Protein AF-A0AAV3A049-F1 (afdb_monomer_lite)

Secondary structure (DSSP, 8-state):
-EEEEETTEEEEEEEEEEESSPPEEEEEETTEEE-TTEEEEEEE-TTS-EEEEEEEEE-SS---EEEEEEE-TTT--EEEEEEEPPGGGS----HHHHHHHHHHHHHHHHHHHHHHHHHHHHHHHHHHHHHHHHHHHHHHHHHHS----EE-TTTS-TT-EE-TTS-EEESS--SSPPPP-TTS-SSSSEEEEES-B-SSEEEEEEE-TT-SEEEEEEE-TTS--SSS----SGGGTEEEEEEETTEEEE-SSS-EE---GGG---EEEEEEE-SSS-EEEEEETTT--EEEEESS-SSTT--BEEEEEE-TT---EEEPPS-SS-------

Organism: Pyxicephalus adspersus (NCBI:txid30357)

Foldseek 3Di:
DDWDDDPQKIKDKDKDWFDPPFWDKFKDFVNHTDDPQKDKDWDADPVRIIIIMMMHIGHAADGFKMKIWTADPVVRDIDIDIDGDDNVSGDDDDPVVVVVVVVVVVVVVVVVVVVVVVVVVVVVVVVVVVVVVVVVVLVVVQVVPADDKFWDQLAAEQQWDADPVRFKIFNGGDPDGDDDHPNYADAARKIWMDDWDQAGKHKWKKFQAPQQWKKWAKFASPQDRDDDDDAAEVVSRHFIWIGHRQFTWGRYVDIDTWPDPPSDQGMKMWMFHLHPFTKIWIARPPVRHTRDMDTPRDDNSGIMIIMMHHDNSGGMMGTDDPPPDDPPDDDD

InterPro domains:
  IPR001870 B30.2/SPRY domain [PS50188] (129-326)
  IPR003877 SPRY domain [PF00622] (202-313)
  IPR003877 SPRY domain [SM00449] (199-323)
  IPR003879 Butyrophylin-like, SPRY domain [PR01407] (145-162)
  IPR003879 Butyrophylin-like, SPRY domain [PR01407] (184-208)
  IPR003879 Butyrophylin-like, SPRY domain [PR01407] (214-227)
  IPR013320 Concanavalin A-like lectin/glucanase domain superfamily [SSF49899] (140-314)
  IPR013783 Immunoglobulin-like fold [G3DSA:2.60.40.10] (3-98)
  IPR043136 B30.2/SPRY domain superfamily [G3DSA:2.60.120.920] (138-321)
  IPR050143 Tripartite motif-containing [PTHR24103] (125-314)
  IPR053896 Butyrophilin subfamily 3 member A2-like, Ig-C domain [PF22705] (5-69)

Radius of gyration: 50.23 Å; chains: 1; bounding box: 111×46×131 Å

Sequence (332 aa):
MSIALKDGAVMVSFLTSDWFPKPEIHWKLHGVFVTADTSETISNQTNGLFTLESSILLKGPGQGYVYGAAQHPVTGRSTGFYVTISDEMFPRLSSWAYAFLFAFFLILGGAAFVFFAMKRQIAEKEVLTFRFCCLILDWRKAVMNPAYIRFSPETAYPELSVTGDLLTLMNQPPPATPAQSDARFETERCCLGFPPFTDGCHYWEVEVGDGLEWAVGVASPHLQRKGDAYMFRPQALIWCIARFTDAFTALDTKESPLPVVGGTLEKVGVYLNLSGPRELHLYDSRSWDRLYSFTDVGQERERVLPFFWLGKNGGNLKLKSQNGGRNDNEIN

pLDDT: mean 87.25, std 11.59, range [36.25, 98.62]

Structure (mmCIF, N/CA/C/O backbone):
data_AF-A0AAV3A049-F1
#
_entry.id   AF-A0AAV3A049-F1
#
loop_
_atom_site.group_PDB
_atom_site.id
_atom_site.type_symbol
_atom_site.label_atom_id
_atom_site.label_alt_id
_atom_site.label_comp_id
_atom_site.label_asym_id
_atom_site.label_entity_id
_atom_site.label_seq_id
_atom_site.pdbx_PDB_ins_code
_atom_site.Cartn_x
_atom_site.Cartn_y
_atom_site.Cartn_z
_atom_site.occupancy
_atom_site.B_iso_or_equiv
_atom_site.auth_seq_id
_atom_site.auth_comp_id
_atom_site.auth_asym_id
_atom_site.auth_atom_id
_atom_site.pdbx_PDB_model_num
ATOM 1 N N . MET A 1 1 ? 49.380 -6.946 -83.349 1.00 78.31 1 MET A N 1
ATOM 2 C CA . MET A 1 1 ? 49.352 -7.138 -81.884 1.00 78.31 1 MET A CA 1
ATOM 3 C C . MET A 1 1 ? 48.205 -6.311 -81.324 1.00 78.31 1 MET A C 1
ATOM 5 O O . MET A 1 1 ? 48.004 -5.205 -81.809 1.00 78.31 1 MET A O 1
ATOM 9 N N . SER A 1 2 ? 47.467 -6.832 -80.349 1.00 82.50 2 SER A N 1
ATOM 10 C CA . SER A 1 2 ? 46.372 -6.149 -79.654 1.00 82.50 2 SER A CA 1
ATOM 11 C C . SER A 1 2 ? 46.424 -6.438 -78.149 1.00 82.50 2 SER A C 1
ATOM 13 O O . SER A 1 2 ? 46.937 -7.474 -77.726 1.00 82.50 2 SER A O 1
ATOM 15 N N . ILE A 1 3 ? 45.934 -5.490 -77.345 1.00 82.81 3 ILE A N 1
ATOM 16 C CA . ILE A 1 3 ? 45.838 -5.588 -75.882 1.00 82.81 3 ILE A CA 1
ATOM 17 C C . ILE A 1 3 ? 44.389 -5.285 -75.496 1.00 82.81 3 ILE A C 1
ATOM 19 O O . ILE A 1 3 ? 43.833 -4.291 -75.962 1.00 82.81 3 ILE A O 1
ATOM 23 N N . ALA A 1 4 ? 43.785 -6.121 -74.654 1.00 83.19 4 ALA A N 1
ATOM 24 C CA . ALA A 1 4 ? 42.423 -5.932 -74.160 1.00 83.19 4 ALA A CA 1
ATOM 25 C C . ALA A 1 4 ? 42.311 -6.273 -72.667 1.00 83.19 4 ALA A C 1
ATOM 27 O O . ALA A 1 4 ? 43.046 -7.115 -72.158 1.00 83.19 4 ALA A O 1
ATOM 28 N N . LEU A 1 5 ? 41.368 -5.637 -71.970 1.00 78.75 5 LEU A N 1
ATOM 29 C CA . LEU A 1 5 ? 41.002 -5.969 -70.590 1.00 78.75 5 LEU A CA 1
ATOM 30 C C . LEU A 1 5 ? 39.856 -6.985 -70.593 1.00 78.75 5 LEU A C 1
ATOM 32 O O . LEU A 1 5 ? 38.840 -6.767 -71.252 1.00 78.75 5 LEU A O 1
ATOM 36 N N . LYS A 1 6 ? 40.011 -8.082 -69.849 1.00 77.88 6 LYS A N 1
ATOM 37 C CA . LYS A 1 6 ? 39.011 -9.148 -69.722 1.00 77.88 6 LYS A CA 1
ATOM 38 C C . LYS A 1 6 ? 38.951 -9.627 -68.272 1.00 77.88 6 LYS A C 1
ATOM 40 O O . LYS A 1 6 ? 39.949 -10.113 -67.756 1.00 77.88 6 LYS A O 1
ATOM 45 N N . ASP A 1 7 ? 37.806 -9.452 -67.610 1.00 71.25 7 ASP A N 1
ATOM 46 C CA . ASP A 1 7 ? 37.533 -9.933 -66.240 1.00 71.25 7 ASP A CA 1
ATOM 47 C C . ASP A 1 7 ? 38.592 -9.539 -65.185 1.00 71.25 7 ASP A C 1
ATOM 49 O O . ASP A 1 7 ? 38.962 -10.326 -64.317 1.00 71.25 7 ASP A O 1
ATOM 53 N N . GLY A 1 8 ? 39.117 -8.310 -65.266 1.00 69.88 8 GLY A N 1
ATOM 54 C CA . GLY A 1 8 ? 40.170 -7.821 -64.361 1.00 69.88 8 GLY A CA 1
ATOM 55 C C . GLY A 1 8 ? 41.587 -8.322 -64.684 1.00 69.88 8 GLY A C 1
ATOM 56 O O . GLY A 1 8 ? 42.511 -8.051 -63.918 1.00 69.88 8 GLY A O 1
ATOM 57 N N . ALA A 1 9 ? 41.767 -9.016 -65.813 1.00 78.56 9 ALA A N 1
ATOM 58 C CA . ALA A 1 9 ? 43.041 -9.475 -66.361 1.00 78.56 9 ALA A CA 1
ATOM 59 C C . ALA A 1 9 ? 43.366 -8.790 -67.704 1.00 78.56 9 ALA A C 1
ATOM 61 O O . ALA A 1 9 ? 42.479 -8.288 -68.402 1.00 78.56 9 ALA A O 1
ATOM 62 N N . VAL A 1 10 ? 44.648 -8.777 -68.080 1.00 83.00 10 VAL A N 1
ATOM 63 C CA . VAL A 1 10 ? 45.125 -8.193 -69.346 1.00 83.00 10 VAL A CA 1
ATOM 64 C C . VAL A 1 10 ? 45.371 -9.313 -70.353 1.00 83.00 10 VAL A C 1
ATOM 66 O O . VAL A 1 10 ? 46.136 -10.236 -70.088 1.00 83.00 10 VAL A O 1
ATOM 69 N N . MET A 1 11 ? 44.730 -9.237 -71.515 1.00 84.94 11 MET A N 1
ATOM 70 C CA . MET A 1 11 ? 44.888 -10.180 -72.618 1.00 84.94 11 MET A CA 1
ATOM 71 C C . MET A 1 11 ? 45.779 -9.562 -73.695 1.00 84.94 11 MET A C 1
ATOM 73 O O . MET A 1 11 ? 45.473 -8.484 -74.207 1.00 84.94 11 MET A O 1
ATOM 77 N N . VAL A 1 12 ? 46.870 -10.244 -74.043 1.00 86.56 12 VAL A N 1
ATOM 78 C CA . VAL A 1 12 ? 47.785 -9.838 -75.120 1.00 86.56 12 VAL A CA 1
ATOM 79 C C . VAL A 1 12 ? 47.663 -10.824 -76.261 1.00 86.56 12 VAL A C 1
ATOM 81 O O . VAL A 1 12 ? 47.834 -12.019 -76.049 1.00 86.56 12 VAL A O 1
ATOM 84 N N . SER A 1 13 ? 47.421 -10.327 -77.468 1.00 86.38 13 SER A N 1
ATOM 85 C CA . SER A 1 13 ? 47.268 -11.144 -78.671 1.00 86.38 13 SER A CA 1
ATOM 86 C C . SER A 1 13 ? 48.151 -10.657 -79.811 1.00 86.38 13 SER A C 1
ATOM 88 O O . SER A 1 13 ? 48.381 -9.457 -79.993 1.00 86.38 13 SER A O 1
ATOM 90 N N . PHE A 1 14 ? 48.647 -11.585 -80.622 1.00 85.81 14 PHE A N 1
ATOM 91 C CA . PHE A 1 14 ? 49.341 -11.272 -81.862 1.00 85.81 14 PHE A CA 1
ATOM 92 C C . PHE A 1 14 ? 48.865 -12.154 -83.008 1.00 85.81 14 PHE A C 1
ATOM 94 O O . PHE A 1 14 ? 48.496 -13.308 -82.817 1.00 85.81 14 PHE A O 1
ATOM 101 N N . LEU A 1 15 ? 48.899 -11.565 -84.201 1.00 85.25 15 LEU A N 1
ATOM 102 C CA . LEU A 1 15 ? 48.509 -12.179 -85.458 1.00 85.25 15 LEU A CA 1
ATOM 103 C C . LEU A 1 15 ? 49.720 -12.134 -86.387 1.00 85.25 15 LEU A C 1
ATOM 105 O O . LEU A 1 15 ? 50.345 -11.080 -86.529 1.00 85.25 15 LEU A O 1
ATOM 109 N N . THR A 1 16 ? 50.050 -13.263 -87.000 1.00 83.56 16 THR A N 1
ATOM 110 C CA . THR A 1 16 ? 51.128 -13.377 -87.983 1.00 83.56 16 THR A CA 1
ATOM 111 C C . THR A 1 16 ? 50.676 -14.229 -89.168 1.00 83.56 16 THR A C 1
ATOM 113 O O . THR A 1 16 ? 49.939 -15.200 -88.996 1.00 83.56 16 THR A O 1
ATOM 116 N N . SER A 1 17 ? 51.076 -13.839 -90.377 1.00 84.69 17 SER A N 1
ATOM 117 C CA . SER A 1 17 ? 50.668 -14.460 -91.641 1.00 84.69 17 SER A CA 1
ATOM 118 C C . SER A 1 17 ? 51.876 -14.942 -92.445 1.00 84.69 17 SER A C 1
ATOM 120 O O . SER A 1 17 ? 53.019 -14.652 -92.100 1.00 84.69 17 SER A O 1
ATOM 122 N N . ASP A 1 18 ? 51.596 -15.670 -93.525 1.00 84.81 18 ASP A N 1
ATOM 123 C CA . ASP A 1 18 ? 52.555 -15.998 -94.588 1.00 84.81 18 ASP A CA 1
ATOM 124 C C . ASP A 1 18 ? 53.672 -16.978 -94.190 1.00 84.81 18 ASP A C 1
ATOM 126 O O . ASP A 1 18 ? 54.791 -16.925 -94.700 1.00 84.81 18 ASP A O 1
ATOM 130 N N . TRP A 1 19 ? 53.364 -17.922 -93.296 1.00 81.44 19 TRP A N 1
ATOM 131 C CA . TRP A 1 19 ? 54.319 -18.940 -92.855 1.00 81.44 19 TRP A CA 1
ATOM 132 C C . TRP A 1 19 ? 54.240 -20.230 -93.668 1.00 81.44 19 TRP A C 1
ATOM 134 O O . TRP A 1 19 ? 53.159 -20.791 -93.853 1.00 81.44 19 TRP A O 1
ATOM 144 N N . PHE A 1 20 ? 55.401 -20.760 -94.057 1.00 79.69 20 PHE A N 1
ATOM 145 C CA . PHE A 1 20 ? 55.560 -22.138 -94.517 1.00 79.69 20 PHE A CA 1
ATOM 146 C C . PHE A 1 20 ? 56.946 -22.681 -94.124 1.00 79.69 20 PHE A C 1
ATOM 148 O O . PHE A 1 20 ? 57.946 -22.041 -94.453 1.00 79.69 20 PHE A O 1
ATOM 155 N N . PRO A 1 21 ? 57.045 -23.856 -93.470 1.00 81.56 21 PRO A N 1
ATOM 156 C CA . PRO A 1 21 ? 55.957 -24.685 -92.937 1.00 81.56 21 PRO A CA 1
ATOM 157 C C . PRO A 1 21 ? 55.308 -24.050 -91.687 1.00 81.56 21 PRO A C 1
ATOM 159 O O . PRO A 1 21 ? 55.683 -22.951 -91.279 1.00 81.56 21 PRO A O 1
ATOM 162 N N . LYS A 1 22 ? 54.320 -24.730 -91.084 1.00 83.69 22 LYS A N 1
ATOM 163 C CA . LYS A 1 22 ? 53.632 -24.273 -89.861 1.00 83.69 22 LYS A CA 1
ATOM 164 C C . LYS A 1 22 ? 54.651 -23.827 -88.785 1.00 83.69 22 LYS A C 1
ATOM 166 O O . LYS A 1 22 ? 55.528 -24.625 -88.452 1.00 83.69 22 LYS A O 1
ATOM 171 N N . PRO A 1 23 ? 54.536 -22.603 -88.235 1.00 82.06 23 PRO A N 1
ATOM 172 C CA . PRO A 1 23 ? 55.455 -22.107 -87.214 1.00 82.06 23 PRO A CA 1
ATOM 173 C C . PRO A 1 23 ? 55.145 -22.689 -85.828 1.00 82.06 23 PRO A C 1
ATOM 175 O O . PRO A 1 23 ? 54.002 -23.051 -85.538 1.00 82.06 23 PRO A O 1
ATOM 178 N N . GLU A 1 24 ? 56.156 -22.733 -84.963 1.00 84.69 24 GLU A N 1
ATOM 179 C CA . GLU A 1 24 ? 56.023 -23.056 -83.538 1.00 84.69 24 GLU A CA 1
ATOM 180 C C . GLU A 1 24 ? 55.860 -21.771 -82.723 1.00 84.69 24 GLU A C 1
ATOM 182 O O . GLU A 1 24 ? 56.570 -20.789 -82.956 1.00 84.69 24 GLU A O 1
ATOM 187 N N . ILE A 1 25 ? 54.911 -21.750 -81.783 1.00 85.19 25 ILE A N 1
ATOM 188 C CA . ILE A 1 25 ? 54.665 -20.578 -80.938 1.00 85.19 25 ILE A CA 1
ATOM 189 C C . ILE A 1 25 ? 55.277 -20.792 -79.578 1.00 85.19 25 ILE A C 1
ATOM 191 O O . ILE A 1 25 ? 55.066 -21.812 -78.921 1.00 85.19 25 ILE A O 1
ATOM 195 N N . HIS A 1 26 ? 55.961 -19.754 -79.120 1.00 86.00 26 HIS A N 1
ATOM 196 C CA . HIS A 1 26 ? 56.460 -19.713 -77.771 1.00 86.00 26 HIS A CA 1
ATOM 197 C C . HIS A 1 26 ? 56.130 -18.382 -77.119 1.00 86.00 26 HIS A C 1
ATOM 199 O O . HIS A 1 26 ? 56.487 -17.310 -77.614 1.00 86.00 26 HIS A O 1
ATOM 205 N N . TRP A 1 27 ? 55.495 -18.480 -75.957 1.00 85.62 27 TRP A N 1
ATOM 206 C CA . TRP A 1 27 ? 55.362 -17.379 -75.024 1.00 85.62 27 TRP A CA 1
ATOM 207 C C . TRP A 1 27 ? 56.427 -17.511 -73.953 1.00 85.62 27 TRP A C 1
ATOM 209 O O . TRP A 1 27 ? 56.596 -1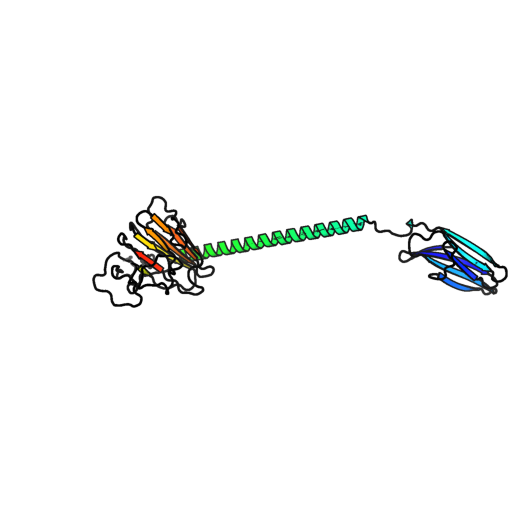8.577 -73.360 1.00 85.62 27 TRP A O 1
ATOM 219 N N . LYS A 1 28 ? 57.151 -16.423 -73.704 1.00 85.19 28 LYS A N 1
ATOM 220 C CA . LYS A 1 28 ? 58.065 -16.310 -72.575 1.00 85.19 28 LYS A CA 1
ATOM 221 C C . LYS A 1 28 ? 57.627 -15.186 -71.659 1.00 85.19 28 LYS A C 1
ATOM 223 O O . LYS A 1 28 ? 57.430 -14.056 -72.103 1.00 85.19 28 LYS A O 1
ATOM 228 N N . LEU A 1 29 ? 57.567 -15.491 -70.374 1.00 81.69 29 LEU A N 1
ATOM 229 C CA . LEU A 1 29 ? 57.361 -14.523 -69.313 1.00 81.69 29 LEU A CA 1
ATOM 230 C C . LEU A 1 29 ? 58.659 -14.431 -68.516 1.00 81.69 29 LEU A C 1
ATOM 232 O O . LEU A 1 29 ? 59.118 -15.435 -67.975 1.00 81.69 29 LEU A O 1
ATOM 236 N N . HIS A 1 30 ? 59.313 -13.265 -68.525 1.00 76.62 30 HIS A N 1
ATOM 237 C CA . HIS A 1 30 ? 60.653 -13.098 -67.932 1.00 76.62 30 HIS A CA 1
ATOM 238 C C . HIS A 1 30 ? 61.686 -14.149 -68.386 1.00 76.62 30 HIS A C 1
ATOM 240 O O . HIS A 1 30 ? 62.531 -14.600 -67.616 1.00 76.62 30 HIS A O 1
ATOM 246 N N . GLY A 1 31 ? 61.604 -14.574 -69.647 1.00 72.81 31 GLY A N 1
ATOM 247 C CA . GLY A 1 31 ? 62.510 -15.573 -70.216 1.00 72.81 31 GLY A CA 1
ATOM 248 C C . GLY A 1 31 ? 62.128 -17.035 -69.952 1.00 72.81 31 GLY A C 1
ATOM 249 O O . GLY A 1 31 ? 62.725 -17.912 -70.575 1.00 72.81 31 GLY A O 1
ATOM 250 N N . VAL A 1 32 ? 61.112 -17.310 -69.125 1.00 81.06 32 VAL A N 1
ATOM 251 C CA . VAL A 1 32 ? 60.586 -18.664 -68.879 1.00 81.06 32 VAL A CA 1
ATOM 252 C C . VAL A 1 32 ? 59.451 -18.967 -69.851 1.00 81.06 32 VAL A C 1
ATOM 254 O O . VAL A 1 32 ? 58.553 -18.146 -70.012 1.00 81.06 32 VAL A O 1
ATOM 257 N N . PHE A 1 33 ? 59.476 -20.134 -70.499 1.00 80.88 33 PHE A N 1
ATOM 258 C CA . PHE A 1 33 ? 58.403 -20.559 -71.402 1.00 80.88 33 PHE A CA 1
ATOM 259 C C . PHE A 1 33 ? 57.106 -20.837 -70.631 1.00 80.88 33 PHE A C 1
ATOM 261 O O . PHE A 1 33 ? 57.126 -21.546 -69.626 1.00 80.88 33 PHE A O 1
ATOM 268 N N . VAL A 1 34 ? 55.984 -20.306 -71.119 1.00 81.00 34 VAL A N 1
ATOM 269 C CA . VAL A 1 34 ? 54.657 -20.477 -70.513 1.00 81.00 34 VAL A CA 1
ATOM 270 C C . VAL A 1 34 ? 53.688 -21.039 -71.548 1.00 81.00 34 VAL A C 1
ATOM 272 O O . VAL A 1 34 ? 53.605 -20.539 -72.666 1.00 81.00 34 VAL A O 1
ATOM 275 N N . THR A 1 35 ? 52.957 -22.083 -71.160 1.00 69.69 35 THR A N 1
ATOM 276 C CA . THR A 1 35 ? 51.906 -22.732 -71.967 1.00 69.69 35 THR A CA 1
ATOM 277 C C . THR A 1 35 ? 50.538 -22.727 -71.279 1.00 69.69 35 THR A C 1
ATOM 279 O O . THR A 1 35 ? 49.536 -23.078 -71.892 1.00 69.69 35 THR A O 1
ATOM 282 N N . ALA A 1 36 ? 50.478 -22.342 -70.001 1.00 60.12 36 ALA A N 1
ATOM 283 C CA . ALA A 1 36 ? 49.224 -22.131 -69.289 1.00 60.12 36 ALA A CA 1
ATOM 284 C C . ALA A 1 36 ? 48.629 -20.768 -69.675 1.00 60.12 36 ALA A C 1
ATOM 286 O O . ALA A 1 36 ? 49.368 -19.801 -69.849 1.00 60.12 36 ALA A O 1
ATOM 287 N N . ASP A 1 37 ? 47.300 -20.691 -69.789 1.00 71.44 37 ASP A N 1
ATOM 288 C CA . ASP A 1 37 ? 46.561 -19.463 -70.123 1.00 71.44 37 ASP A CA 1
ATOM 289 C C . ASP A 1 37 ? 46.877 -18.859 -71.512 1.00 71.44 37 ASP A C 1
ATOM 291 O O . ASP A 1 37 ? 46.586 -17.684 -71.766 1.00 71.44 37 ASP A O 1
ATOM 295 N N . THR A 1 38 ? 47.424 -19.667 -72.430 1.00 77.50 38 THR A N 1
ATOM 296 C CA . THR A 1 38 ? 47.576 -19.325 -73.849 1.00 77.50 38 THR A CA 1
ATOM 297 C C . THR A 1 38 ? 46.458 -19.944 -74.692 1.00 77.50 38 THR A C 1
ATOM 299 O O . THR A 1 38 ? 45.952 -21.027 -74.403 1.00 77.50 38 THR A O 1
ATOM 302 N N . SER A 1 39 ? 46.052 -19.247 -75.751 1.00 76.50 39 SER A N 1
ATOM 303 C CA . SER A 1 39 ? 45.095 -19.731 -76.750 1.00 76.50 39 SER A CA 1
ATOM 304 C C . SER A 1 39 ? 45.661 -19.491 -78.141 1.00 76.50 39 SER A C 1
ATOM 306 O O . SER A 1 39 ? 46.249 -18.440 -78.394 1.00 76.50 39 SER A O 1
ATOM 308 N N . GLU A 1 40 ? 45.484 -20.457 -79.040 1.00 83.12 40 GLU A N 1
ATOM 309 C CA . GLU A 1 40 ? 46.051 -20.442 -80.388 1.00 83.12 40 GLU A CA 1
ATOM 310 C C . GLU A 1 40 ? 44.989 -20.830 -81.413 1.00 83.12 40 GLU A C 1
ATOM 312 O O . GLU A 1 40 ? 44.312 -21.847 -81.269 1.00 83.12 40 GLU A O 1
ATOM 317 N N . THR A 1 41 ? 44.860 -20.028 -82.466 1.00 80.50 41 THR A N 1
ATOM 318 C CA . THR A 1 41 ? 43.996 -20.313 -83.614 1.00 80.50 41 THR A CA 1
ATOM 319 C C . THR A 1 41 ? 44.836 -20.273 -84.882 1.00 80.50 41 THR A C 1
ATOM 321 O O . THR A 1 41 ? 45.460 -19.260 -85.196 1.00 80.50 41 THR A O 1
ATOM 324 N N . ILE A 1 42 ? 44.863 -21.385 -85.621 1.00 79.50 42 ILE A N 1
ATOM 325 C CA . ILE A 1 42 ? 45.611 -21.516 -86.877 1.00 79.50 42 ILE A CA 1
ATOM 326 C C . ILE A 1 42 ? 44.622 -21.708 -88.017 1.00 79.50 42 ILE A C 1
ATOM 328 O O . ILE A 1 42 ? 43.766 -22.589 -8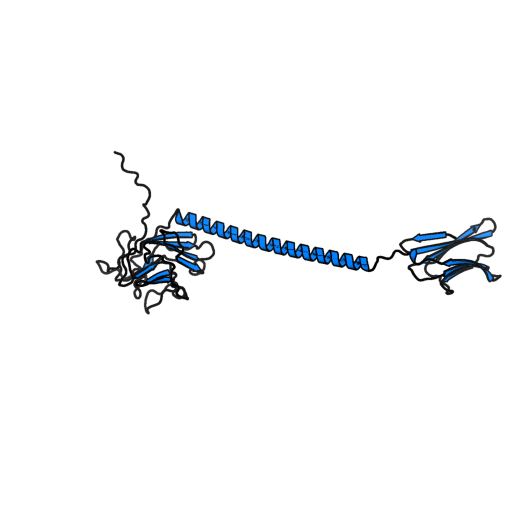7.964 1.00 79.50 42 ILE A O 1
ATOM 332 N N . SER A 1 43 ? 44.789 -20.921 -89.073 1.00 78.88 43 SER A N 1
ATOM 333 C CA . SER A 1 43 ? 44.039 -21.045 -90.319 1.00 78.88 43 SER A CA 1
ATOM 334 C C . SER A 1 43 ? 44.991 -21.298 -91.489 1.00 78.88 43 SER A C 1
ATOM 336 O O . SER A 1 43 ? 46.088 -20.738 -91.554 1.00 78.88 43 SER A O 1
ATOM 338 N N . ASN A 1 44 ? 44.582 -22.185 -92.397 1.00 81.19 44 ASN A N 1
ATOM 339 C CA . ASN A 1 44 ? 45.311 -22.471 -93.630 1.00 81.19 44 ASN A CA 1
ATOM 340 C C . ASN A 1 44 ? 44.726 -21.628 -94.765 1.00 81.19 44 ASN A C 1
ATOM 342 O O . ASN A 1 44 ? 43.513 -21.647 -94.987 1.00 81.19 44 ASN A O 1
ATOM 346 N N . GLN A 1 45 ? 45.577 -20.895 -95.471 1.00 76.25 45 GLN A N 1
ATOM 347 C CA . GLN A 1 45 ? 45.180 -20.113 -96.631 1.00 76.25 45 GLN A CA 1
ATOM 348 C C . GLN A 1 45 ? 45.153 -20.989 -97.896 1.00 76.25 45 GLN A C 1
ATOM 350 O O . GLN A 1 45 ? 45.827 -22.013 -98.004 1.00 76.25 45 GLN A O 1
ATOM 355 N N . THR A 1 46 ? 44.396 -20.570 -98.911 1.00 71.38 46 THR A N 1
ATOM 356 C CA . THR A 1 46 ? 44.259 -21.289 -100.194 1.00 71.38 46 THR A CA 1
ATOM 357 C C . THR A 1 46 ? 45.566 -21.409 -100.989 1.00 71.38 46 THR A C 1
ATOM 359 O O . THR A 1 46 ? 45.661 -22.250 -101.878 1.00 71.38 46 THR A O 1
ATOM 362 N N . ASN A 1 47 ? 46.580 -20.604 -100.659 1.00 73.19 47 ASN A N 1
ATOM 363 C CA . ASN A 1 47 ? 47.925 -20.613 -101.246 1.00 73.19 47 ASN A CA 1
ATOM 364 C C . ASN A 1 47 ? 48.919 -21.549 -100.515 1.00 73.19 47 ASN A C 1
ATOM 366 O O . ASN A 1 47 ? 50.088 -21.594 -100.892 1.00 73.19 47 ASN A O 1
ATOM 370 N N . GLY A 1 48 ? 48.479 -22.287 -99.485 1.00 75.75 48 GLY A N 1
ATOM 371 C CA . GLY A 1 48 ? 49.319 -23.200 -98.700 1.00 75.75 48 GLY A CA 1
ATOM 372 C C . GLY A 1 48 ? 50.113 -22.546 -97.562 1.00 75.75 48 GLY A C 1
ATOM 373 O O . GLY A 1 48 ? 50.928 -23.225 -96.937 1.00 75.75 48 GLY A O 1
ATOM 374 N N . LEU A 1 49 ? 49.891 -21.256 -97.285 1.00 84.31 49 LEU A N 1
ATOM 375 C CA . LEU A 1 49 ? 50.508 -20.526 -96.174 1.00 84.31 49 LEU A CA 1
ATOM 376 C C . LEU A 1 49 ? 49.634 -20.566 -94.913 1.00 84.31 49 LEU A C 1
ATOM 378 O O . LEU A 1 49 ? 48.403 -20.579 -94.974 1.00 84.31 49 LEU A O 1
ATOM 382 N N . PHE A 1 50 ? 50.272 -20.520 -93.744 1.00 83.44 50 PHE A N 1
ATOM 383 C CA . PHE A 1 50 ? 49.585 -20.505 -92.454 1.00 83.44 50 PHE A CA 1
ATOM 384 C C . PHE A 1 50 ? 49.441 -19.082 -91.908 1.00 83.44 50 PHE A C 1
ATOM 386 O O . PHE A 1 50 ? 50.399 -18.306 -91.886 1.00 83.44 50 PHE A O 1
ATOM 393 N N . THR A 1 51 ? 48.238 -18.756 -91.427 1.00 83.69 51 THR A N 1
ATOM 394 C CA . THR A 1 51 ? 47.971 -17.576 -90.591 1.00 83.69 51 THR A CA 1
ATOM 395 C C . THR A 1 51 ? 47.622 -18.015 -89.188 1.00 83.69 51 THR A C 1
ATOM 397 O O . THR A 1 51 ? 46.853 -18.957 -88.985 1.00 83.69 51 THR A O 1
ATOM 400 N N . LEU A 1 52 ? 48.197 -17.324 -88.219 1.00 83.06 52 LEU A N 1
ATOM 401 C CA . LEU A 1 52 ? 48.196 -17.729 -86.834 1.00 83.06 52 LEU A CA 1
ATOM 402 C C . LEU A 1 52 ? 47.873 -16.543 -85.937 1.00 83.06 52 LEU A C 1
ATOM 404 O O . LEU A 1 52 ? 48.537 -15.508 -86.001 1.00 83.06 52 LEU A O 1
ATOM 408 N N . GLU A 1 53 ? 46.904 -16.746 -85.056 1.00 86.75 53 GLU A N 1
ATOM 409 C CA . GLU A 1 53 ? 46.582 -15.848 -83.959 1.00 86.75 53 GLU A CA 1
ATOM 410 C C . GLU A 1 53 ? 46.872 -16.549 -82.633 1.00 86.75 53 GLU A C 1
ATOM 412 O O . GLU A 1 53 ? 46.420 -17.671 -82.399 1.00 86.75 53 GLU A O 1
ATOM 417 N N . SER A 1 54 ? 47.632 -15.898 -81.758 1.00 86.19 54 SER A N 1
ATOM 418 C CA . SER A 1 54 ? 47.913 -16.410 -80.420 1.00 86.19 54 SER A CA 1
ATOM 419 C C . SER A 1 54 ? 47.696 -15.332 -79.377 1.00 86.19 54 SER A C 1
ATOM 421 O O . SER A 1 54 ? 48.011 -14.162 -79.604 1.00 86.19 54 SER A O 1
ATOM 423 N N . SER A 1 55 ? 47.174 -15.728 -78.221 1.00 86.69 55 SER A N 1
ATOM 424 C CA . SER A 1 55 ? 46.892 -14.834 -77.105 1.00 86.69 55 SER A CA 1
ATOM 425 C C . SER A 1 55 ? 47.310 -15.434 -75.770 1.00 86.69 55 SER A C 1
ATOM 427 O O . SER A 1 55 ? 47.174 -16.641 -75.590 1.00 86.69 55 SER A O 1
ATOM 429 N N . ILE A 1 56 ? 47.721 -14.594 -74.823 1.00 86.06 56 ILE A N 1
ATOM 430 C CA . ILE A 1 56 ? 48.006 -14.956 -73.430 1.00 86.06 56 ILE A CA 1
ATOM 431 C C . ILE A 1 56 ? 47.201 -14.069 -72.472 1.00 86.06 56 ILE A C 1
ATOM 433 O O . ILE A 1 56 ? 47.056 -12.865 -72.709 1.00 86.06 56 ILE A O 1
ATOM 437 N N . LEU A 1 57 ? 46.666 -14.660 -71.399 1.00 85.00 57 LEU A N 1
ATOM 438 C CA . LEU A 1 57 ? 45.901 -13.957 -70.365 1.00 85.00 57 LEU A CA 1
ATOM 439 C C . LEU A 1 57 ? 46.725 -13.779 -69.081 1.00 85.00 57 LEU A C 1
ATOM 441 O O . LEU A 1 57 ? 47.190 -14.750 -68.493 1.00 85.00 57 LEU A O 1
ATOM 445 N N . LEU A 1 58 ? 46.857 -12.539 -68.609 1.00 81.62 58 LEU A N 1
ATOM 446 C CA . LEU A 1 58 ? 47.711 -12.177 -67.475 1.00 81.62 58 LEU A CA 1
ATOM 447 C C . LEU A 1 58 ? 46.870 -11.751 -66.268 1.00 81.62 58 LEU A C 1
ATOM 449 O O . LEU A 1 58 ? 46.210 -10.709 -66.280 1.00 81.62 58 LEU A O 1
ATOM 453 N N . LYS A 1 59 ? 46.900 -12.581 -65.221 1.00 74.69 59 LYS A N 1
ATOM 454 C CA . LYS A 1 59 ? 46.054 -12.489 -64.022 1.00 74.69 59 LYS A CA 1
ATOM 455 C C . LYS A 1 59 ? 46.811 -11.846 -62.850 1.00 74.69 59 LYS A C 1
ATOM 457 O O . LYS A 1 59 ? 47.159 -12.523 -61.888 1.00 74.69 59 LYS A O 1
ATOM 462 N N . GLY A 1 60 ? 47.065 -10.540 -62.926 1.00 68.81 60 GLY A N 1
ATOM 463 C CA . GLY A 1 60 ? 47.491 -9.728 -61.779 1.00 68.81 60 GLY A CA 1
ATOM 464 C C . GLY A 1 60 ? 48.736 -8.858 -62.007 1.00 68.81 60 GLY A C 1
ATOM 465 O O . GLY A 1 60 ? 49.513 -9.117 -62.928 1.00 68.81 60 GLY A O 1
ATOM 466 N N . PRO A 1 61 ? 48.930 -7.822 -61.167 1.00 65.06 61 PRO A N 1
ATOM 467 C CA . PRO A 1 61 ? 50.084 -6.931 -61.246 1.00 65.06 61 PRO A CA 1
ATOM 468 C C . PRO A 1 61 ? 51.363 -7.640 -60.783 1.00 65.06 61 PRO A C 1
ATOM 470 O O . PRO A 1 61 ? 51.346 -8.360 -59.782 1.00 65.06 61 PRO A O 1
ATOM 473 N N . GLY A 1 62 ? 52.471 -7.404 -61.490 1.00 63.22 62 GLY A N 1
ATOM 474 C CA . GLY A 1 62 ? 53.789 -7.929 -61.123 1.00 63.22 62 GLY A CA 1
ATOM 475 C C . GLY A 1 62 ? 54.396 -9.013 -62.021 1.00 63.22 62 GLY A C 1
ATOM 476 O O . GLY A 1 62 ? 55.133 -9.850 -61.505 1.00 63.22 62 GLY A O 1
ATOM 477 N N . GLN A 1 63 ? 54.155 -9.025 -63.340 1.00 63.72 63 GLN A N 1
ATOM 478 C CA . GLN A 1 63 ? 54.816 -9.995 -64.238 1.00 63.72 63 GLN A CA 1
ATOM 479 C C . GLN A 1 63 ? 55.423 -9.394 -65.529 1.00 63.72 63 GLN A C 1
ATOM 481 O O . GLN A 1 63 ? 55.330 -9.990 -66.592 1.00 63.72 63 GLN A O 1
ATOM 486 N N . GLY A 1 64 ? 56.143 -8.268 -65.397 1.00 66.50 64 GLY A N 1
ATOM 487 C CA . GLY A 1 64 ? 57.193 -7.767 -66.314 1.00 66.50 64 GLY A CA 1
ATOM 488 C C . GLY A 1 64 ? 56.955 -7.874 -67.825 1.00 66.50 64 GLY A C 1
ATOM 489 O O . GLY A 1 64 ? 55.849 -7.625 -68.299 1.00 66.50 64 GLY A O 1
ATOM 490 N N . TYR A 1 65 ? 58.017 -8.123 -68.604 1.00 75.62 65 TYR A N 1
ATOM 491 C CA . TYR A 1 65 ? 57.912 -8.163 -70.067 1.00 75.62 65 TYR A CA 1
ATOM 492 C C . TYR A 1 65 ? 57.459 -9.540 -70.559 1.00 75.62 65 TYR A C 1
ATOM 494 O O . TYR A 1 65 ? 57.991 -10.586 -70.168 1.00 75.62 65 TYR A O 1
ATOM 502 N N . VAL A 1 66 ? 56.490 -9.521 -71.466 1.00 84.31 66 VAL A N 1
ATOM 503 C CA . VAL A 1 66 ? 55.996 -10.690 -72.188 1.00 84.31 66 VAL A CA 1
ATOM 504 C C . VAL A 1 66 ? 56.675 -10.714 -73.549 1.00 84.31 66 VAL A C 1
ATOM 506 O O . VAL A 1 66 ? 56.692 -9.707 -74.257 1.00 84.31 66 VAL A O 1
ATOM 509 N N . TYR A 1 67 ? 57.232 -11.861 -73.920 1.00 85.75 67 TYR A N 1
ATOM 510 C CA . TYR A 1 67 ? 57.777 -12.104 -75.249 1.00 85.75 67 TYR A CA 1
ATOM 511 C C . TYR A 1 67 ? 56.940 -13.164 -75.956 1.00 85.75 67 TYR A C 1
ATOM 513 O O . TYR A 1 67 ? 56.892 -14.311 -75.512 1.00 85.75 67 TYR A O 1
ATOM 521 N N . GLY A 1 68 ? 56.278 -12.776 -77.041 1.00 85.88 68 GLY A N 1
ATOM 522 C CA . GLY A 1 68 ? 55.571 -13.696 -77.928 1.00 85.88 68 GLY A CA 1
ATOM 523 C C . GLY A 1 68 ? 56.336 -13.824 -79.234 1.00 85.88 68 GLY A C 1
ATOM 524 O O . GLY A 1 68 ? 56.691 -12.807 -79.833 1.00 85.88 68 GLY A O 1
ATOM 525 N N . ALA A 1 69 ? 56.609 -15.050 -79.676 1.00 85.00 69 ALA A N 1
ATOM 526 C CA . ALA A 1 69 ? 57.300 -15.283 -80.937 1.00 85.00 69 ALA A CA 1
ATOM 527 C C . ALA A 1 69 ? 56.754 -16.485 -81.697 1.00 85.00 69 ALA A C 1
ATOM 529 O O . ALA A 1 69 ? 56.429 -17.516 -81.108 1.00 85.00 69 ALA A O 1
ATOM 530 N N . ALA A 1 70 ? 56.726 -16.337 -83.019 1.00 85.12 70 ALA A N 1
ATOM 531 C CA . ALA A 1 70 ? 56.568 -17.432 -83.958 1.00 85.12 70 ALA A CA 1
ATOM 532 C C . ALA A 1 70 ? 57.957 -17.832 -84.468 1.00 85.12 70 ALA A C 1
ATOM 534 O O . ALA A 1 70 ? 58.743 -16.986 -84.903 1.00 85.12 70 ALA A O 1
ATOM 535 N N . GLN A 1 71 ? 58.278 -19.117 -84.376 1.00 85.94 71 GLN A N 1
ATOM 536 C CA . GLN A 1 71 ? 59.567 -19.678 -84.741 1.00 85.94 71 GLN A CA 1
ATOM 537 C C . GLN A 1 71 ? 59.416 -20.629 -85.924 1.00 85.94 71 GLN A C 1
ATOM 539 O O . GLN A 1 71 ? 58.566 -21.516 -85.945 1.00 85.94 71 GLN A O 1
ATOM 544 N N . HIS A 1 72 ? 60.265 -20.447 -86.930 1.00 83.94 72 HIS A N 1
ATOM 545 C CA . HIS A 1 72 ? 60.348 -21.348 -88.062 1.00 83.94 72 HIS A CA 1
ATOM 546 C C . HIS A 1 72 ? 60.976 -22.681 -87.610 1.00 83.94 72 HIS A C 1
ATOM 548 O O . HIS A 1 72 ? 62.123 -22.672 -87.156 1.00 83.94 72 HIS A O 1
ATOM 554 N N . PRO A 1 73 ? 60.324 -23.839 -87.822 1.00 79.44 73 PRO A N 1
ATOM 555 C CA . PRO A 1 73 ? 60.747 -25.107 -87.215 1.00 79.44 73 PRO A CA 1
ATOM 556 C C . PRO A 1 73 ? 62.072 -25.645 -87.779 1.00 79.44 73 PRO A C 1
ATOM 558 O O . PRO A 1 73 ? 62.866 -26.232 -87.057 1.00 79.44 73 PRO A O 1
ATOM 561 N N . VAL A 1 74 ? 62.352 -25.416 -89.071 1.00 78.94 74 VAL A N 1
ATOM 562 C CA . VAL A 1 74 ? 63.585 -25.917 -89.721 1.00 78.94 74 VAL A CA 1
ATOM 563 C C . VAL A 1 74 ? 64.771 -24.957 -89.595 1.00 78.94 74 VAL A C 1
ATOM 565 O O . VAL A 1 74 ? 65.893 -25.380 -89.345 1.00 78.94 74 VAL A O 1
ATOM 568 N N . THR A 1 75 ? 64.550 -23.656 -89.797 1.00 78.94 75 THR A N 1
ATOM 569 C CA . THR A 1 75 ? 65.629 -22.654 -89.793 1.00 78.94 75 THR A CA 1
ATOM 570 C C . THR A 1 75 ? 65.896 -22.065 -88.410 1.00 78.94 75 THR A C 1
ATOM 572 O O . THR A 1 75 ? 66.876 -21.344 -88.238 1.00 78.94 75 THR A O 1
ATOM 575 N N . GLY A 1 76 ? 65.015 -22.309 -87.435 1.00 77.62 76 GLY A N 1
ATOM 576 C CA . GLY A 1 76 ? 65.101 -21.764 -86.081 1.00 77.62 76 GLY A CA 1
ATOM 577 C C . GLY A 1 76 ? 64.897 -20.249 -85.988 1.00 77.62 76 GLY A C 1
ATOM 578 O O . GLY A 1 76 ? 64.945 -19.707 -84.884 1.00 77.62 76 GLY A O 1
ATOM 579 N N . ARG A 1 77 ? 64.661 -19.549 -87.109 1.00 79.12 77 ARG A N 1
ATOM 580 C CA . ARG A 1 77 ? 64.431 -18.099 -87.124 1.00 79.12 77 ARG A CA 1
ATOM 581 C C . ARG A 1 77 ? 63.112 -17.773 -86.443 1.00 79.12 77 ARG A C 1
ATOM 583 O O . ARG A 1 77 ? 62.080 -18.317 -86.820 1.00 79.12 77 ARG A O 1
ATOM 590 N N . SER A 1 78 ? 63.150 -16.866 -85.477 1.00 79.31 78 SER A N 1
ATOM 591 C CA . SER A 1 78 ? 61.965 -16.374 -84.787 1.00 79.31 78 SER A CA 1
ATOM 592 C C . SER A 1 78 ? 61.685 -14.921 -85.142 1.00 79.31 78 SER A C 1
ATOM 594 O O . SER A 1 78 ? 62.593 -14.095 -85.239 1.00 79.31 78 SER A O 1
ATOM 596 N N . THR A 1 79 ? 60.409 -14.607 -85.323 1.00 79.75 79 THR A N 1
ATOM 597 C CA . THR A 1 79 ? 59.895 -13.239 -85.325 1.00 79.75 79 THR A CA 1
ATOM 598 C C . THR A 1 79 ? 58.978 -13.102 -84.125 1.00 79.75 79 THR A C 1
ATOM 600 O O . THR A 1 79 ? 57.997 -13.828 -83.963 1.00 79.75 79 THR A O 1
ATOM 603 N N . GLY A 1 80 ? 59.346 -12.192 -83.231 1.00 82.56 80 GLY A N 1
ATOM 604 C CA . GLY A 1 80 ? 58.634 -11.976 -81.985 1.00 82.56 80 GLY A CA 1
ATOM 605 C C . GLY A 1 80 ? 58.624 -10.516 -81.586 1.00 82.56 80 GLY A C 1
ATOM 606 O O . GLY A 1 80 ? 59.285 -9.678 -82.198 1.00 82.56 80 GLY A O 1
ATOM 607 N N . PHE A 1 81 ? 57.857 -10.224 -80.550 1.00 81.00 81 PHE A N 1
ATOM 608 C CA . PHE A 1 81 ? 57.659 -8.887 -80.015 1.00 81.00 81 PHE A CA 1
ATOM 609 C C . PHE A 1 81 ? 57.756 -8.929 -78.490 1.00 81.00 81 PHE A C 1
ATOM 611 O O . PHE A 1 81 ? 57.489 -9.956 -77.864 1.00 81.00 81 PHE A O 1
ATOM 618 N N . TYR A 1 82 ? 58.146 -7.798 -77.905 1.00 81.75 82 TYR A N 1
ATOM 619 C CA . TYR A 1 82 ? 58.209 -7.602 -76.462 1.00 81.75 82 TYR A CA 1
ATOM 620 C C . TYR A 1 82 ? 57.133 -6.610 -76.042 1.00 81.75 82 TYR A C 1
ATOM 622 O O . TYR A 1 82 ? 56.967 -5.569 -76.678 1.00 81.75 82 TYR A O 1
ATOM 630 N N . VAL A 1 83 ? 56.419 -6.925 -74.966 1.00 82.69 83 VAL A N 1
ATOM 631 C CA . VAL A 1 83 ? 55.378 -6.061 -74.401 1.00 82.69 83 VAL A CA 1
ATOM 632 C C . VAL A 1 83 ? 55.611 -5.911 -72.918 1.00 82.69 83 VAL A C 1
ATOM 634 O O . VAL A 1 83 ? 55.664 -6.903 -72.197 1.00 82.69 83 VAL A O 1
ATOM 637 N N . THR A 1 84 ? 55.700 -4.669 -72.466 1.00 78.62 84 THR A N 1
ATOM 638 C CA . THR A 1 84 ? 55.724 -4.336 -71.044 1.00 78.62 84 THR A CA 1
ATOM 639 C C . THR A 1 84 ? 54.334 -3.875 -70.634 1.00 78.62 84 THR A C 1
ATOM 641 O O . THR A 1 84 ? 53.779 -2.960 -71.240 1.00 78.62 84 THR A O 1
ATOM 644 N N . ILE A 1 85 ? 53.764 -4.511 -69.615 1.00 74.44 85 ILE A N 1
ATOM 645 C CA . ILE A 1 85 ? 52.434 -4.191 -69.088 1.00 74.44 85 ILE A CA 1
ATOM 646 C C . ILE A 1 85 ? 52.616 -3.416 -67.791 1.00 74.44 85 ILE A C 1
ATOM 648 O O . ILE A 1 85 ? 53.278 -3.895 -66.874 1.00 74.44 85 ILE A O 1
ATOM 652 N N . SER A 1 86 ? 52.045 -2.211 -67.731 1.00 72.56 86 SER A N 1
ATOM 653 C CA . SER A 1 86 ? 52.056 -1.402 -66.511 1.00 72.56 86 SER A CA 1
ATOM 654 C C . SER A 1 86 ? 51.147 -2.022 -65.451 1.00 72.56 86 SER A C 1
ATOM 656 O O . SER A 1 86 ? 50.008 -2.399 -65.742 1.00 72.56 86 SER A O 1
ATOM 658 N N . ASP A 1 87 ? 51.623 -2.049 -64.206 1.00 68.81 87 ASP A N 1
ATOM 659 C CA . ASP A 1 87 ? 50.848 -2.475 -63.035 1.00 68.81 87 ASP A CA 1
ATOM 660 C C . ASP A 1 87 ? 49.601 -1.604 -62.794 1.00 68.81 87 ASP A C 1
ATOM 662 O O . ASP A 1 87 ? 48.687 -2.020 -62.080 1.00 68.81 87 ASP A O 1
ATOM 666 N N . GLU A 1 88 ? 49.544 -0.417 -63.405 1.00 68.44 88 GLU A N 1
ATOM 667 C CA . GLU A 1 88 ? 48.396 0.497 -63.375 1.00 68.44 88 GLU A CA 1
ATOM 668 C C . GLU A 1 88 ? 47.172 -0.045 -64.128 1.00 68.44 88 GLU A C 1
ATOM 670 O O . GLU A 1 88 ? 46.056 0.412 -63.889 1.00 68.44 88 GLU A O 1
ATOM 675 N N . MET A 1 89 ? 47.342 -1.045 -65.003 1.00 65.88 89 MET A N 1
ATOM 676 C CA . MET A 1 89 ? 46.224 -1.660 -65.731 1.00 65.88 89 MET A CA 1
ATOM 677 C C . MET A 1 89 ? 45.380 -2.622 -64.870 1.00 65.88 89 MET A C 1
ATOM 679 O O . MET A 1 89 ? 44.384 -3.152 -65.361 1.00 65.88 89 MET A O 1
ATOM 683 N N . PHE A 1 90 ? 45.725 -2.827 -63.589 1.00 67.62 90 PHE A N 1
ATOM 684 C CA . PHE A 1 90 ? 44.974 -3.671 -62.651 1.00 67.62 90 PHE A CA 1
ATOM 685 C C . PHE A 1 90 ? 44.282 -2.830 -61.554 1.00 67.62 90 PHE A C 1
ATOM 687 O O . PHE A 1 90 ? 44.971 -2.153 -60.784 1.00 67.62 90 PHE A O 1
ATOM 694 N N . PRO A 1 91 ? 42.941 -2.873 -61.411 1.00 62.03 91 PRO A N 1
ATOM 695 C CA . PRO A 1 91 ? 42.231 -2.088 -60.399 1.00 62.03 91 PRO A CA 1
ATOM 696 C C . PRO A 1 91 ? 42.557 -2.573 -58.974 1.00 62.03 91 PRO A C 1
ATOM 698 O O . PRO A 1 91 ? 42.382 -3.748 -58.653 1.00 62.03 91 PRO A O 1
ATOM 701 N N . ARG A 1 92 ? 43.001 -1.664 -58.091 1.00 64.62 92 ARG A N 1
ATOM 702 C CA . ARG A 1 92 ? 43.283 -1.950 -56.670 1.00 64.62 92 ARG A CA 1
ATOM 703 C C . ARG A 1 92 ? 42.289 -1.219 -55.770 1.00 64.62 92 ARG A C 1
ATOM 705 O O . ARG A 1 92 ? 42.213 0.006 -55.791 1.00 64.62 92 ARG A O 1
ATOM 712 N N . LEU A 1 93 ? 41.564 -1.955 -54.932 1.00 64.31 93 LEU A N 1
ATOM 713 C CA . LEU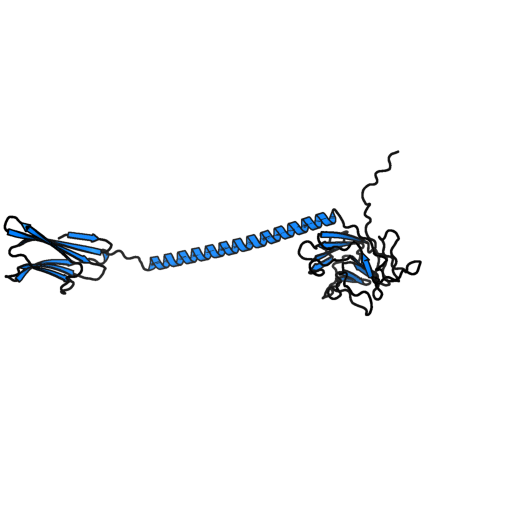 A 1 93 ? 40.845 -1.357 -53.804 1.00 64.31 93 LEU A CA 1
ATOM 714 C C . LEU A 1 93 ? 41.883 -0.894 -52.770 1.00 64.31 93 LEU A C 1
ATOM 716 O O . LEU A 1 93 ? 42.680 -1.699 -52.292 1.00 64.31 93 LEU A O 1
ATOM 720 N N . SER A 1 94 ? 41.902 0.405 -52.456 1.00 72.88 94 SER A N 1
ATOM 721 C CA . SER A 1 94 ? 42.825 0.972 -51.463 1.00 72.88 94 SER A CA 1
ATOM 722 C C . SER A 1 94 ? 42.596 0.337 -50.092 1.00 72.88 94 SER A C 1
ATOM 724 O O . SER A 1 94 ? 41.452 0.195 -49.662 1.00 72.88 94 SER A O 1
ATOM 726 N N . SER A 1 95 ? 43.669 0.028 -49.362 1.00 76.62 95 SER A N 1
ATOM 727 C CA . SER A 1 95 ? 43.585 -0.489 -47.988 1.00 76.62 95 SER A CA 1
ATOM 728 C C . SER A 1 95 ? 42.760 0.419 -47.065 1.00 76.62 95 SER A C 1
ATOM 730 O O . SER A 1 95 ? 42.078 -0.062 -46.164 1.00 76.62 95 SER A O 1
ATOM 732 N N . TRP A 1 96 ? 42.743 1.729 -47.334 1.00 80.31 96 TRP A N 1
ATOM 733 C CA . TRP A 1 96 ? 41.917 2.697 -46.610 1.00 80.31 96 TRP A CA 1
ATOM 734 C C . TRP A 1 96 ? 40.413 2.495 -46.816 1.00 80.31 96 TRP A C 1
ATOM 736 O O . TRP A 1 96 ? 39.641 2.769 -45.903 1.00 80.31 96 TRP A O 1
ATOM 746 N N . ALA A 1 97 ? 39.977 1.973 -47.966 1.00 84.62 97 ALA A N 1
ATOM 747 C CA . ALA A 1 97 ? 38.560 1.718 -48.222 1.00 84.62 97 ALA A CA 1
ATOM 748 C C . ALA A 1 97 ? 37.980 0.712 -47.214 1.00 84.62 97 ALA A C 1
ATOM 750 O O . ALA A 1 97 ? 36.877 0.909 -46.710 1.00 84.62 97 ALA A O 1
ATOM 751 N N . TYR A 1 98 ? 38.751 -0.313 -46.839 1.00 85.25 98 TYR A N 1
ATOM 752 C CA . TYR A 1 98 ? 38.345 -1.274 -45.811 1.00 85.25 98 TYR A CA 1
ATOM 753 C C . TYR A 1 98 ? 38.280 -0.647 -44.417 1.00 85.25 98 TYR A C 1
ATOM 755 O O . TYR A 1 98 ? 37.360 -0.947 -43.660 1.00 85.25 98 TYR A O 1
ATOM 763 N N . ALA A 1 99 ? 39.206 0.262 -44.092 1.00 88.50 99 ALA A N 1
ATOM 764 C CA . ALA A 1 99 ? 39.176 0.998 -42.830 1.00 88.50 99 ALA A CA 1
ATOM 765 C C . ALA A 1 99 ? 37.931 1.897 -42.728 1.00 88.50 99 ALA A C 1
ATOM 767 O O . ALA A 1 99 ? 37.269 1.910 -41.691 1.00 88.50 99 ALA A O 1
ATOM 768 N N . PHE A 1 100 ? 37.561 2.587 -43.814 1.00 90.62 100 PHE A N 1
ATOM 769 C CA . PHE A 1 100 ? 36.338 3.392 -43.864 1.00 90.62 100 PHE A CA 1
ATOM 770 C C . PHE A 1 100 ? 35.072 2.540 -43.766 1.00 90.62 100 PHE A C 1
ATOM 772 O O . PHE A 1 100 ? 34.163 2.898 -43.021 1.00 90.62 100 PHE A O 1
ATOM 779 N N . LEU A 1 101 ? 35.016 1.398 -44.459 1.00 90.25 101 LEU A N 1
ATOM 780 C CA . LEU A 1 101 ? 33.887 0.469 -44.359 1.00 90.25 101 LEU A CA 1
ATOM 781 C C . LEU A 1 101 ? 33.734 -0.072 -42.936 1.00 90.25 101 LEU A C 1
ATOM 783 O O . LEU A 1 101 ? 32.636 -0.061 -42.386 1.00 90.25 101 LEU A O 1
ATOM 787 N N . PHE A 1 102 ? 34.833 -0.485 -42.307 1.00 91.62 102 PHE A N 1
ATOM 788 C CA . PHE A 1 102 ? 34.817 -0.957 -40.927 1.00 91.62 102 PHE A CA 1
ATOM 789 C C . PHE A 1 102 ? 34.348 0.134 -39.954 1.00 91.62 102 PHE A C 1
ATOM 791 O O . PHE A 1 102 ? 33.451 -0.107 -39.146 1.00 91.62 102 PHE A O 1
ATOM 798 N N . ALA A 1 103 ? 34.885 1.353 -40.072 1.00 93.88 103 ALA A N 1
ATOM 799 C CA . ALA A 1 103 ? 34.462 2.489 -39.256 1.00 93.88 103 ALA A CA 1
ATOM 800 C C . ALA A 1 103 ? 32.972 2.818 -39.452 1.00 93.88 103 ALA A C 1
ATOM 802 O O . ALA A 1 103 ? 32.260 3.065 -38.480 1.00 93.88 103 ALA A O 1
ATOM 803 N N . PHE A 1 104 ? 32.477 2.758 -40.689 1.00 94.81 104 PHE A N 1
ATOM 804 C CA . PHE A 1 104 ? 31.067 2.971 -41.004 1.00 94.81 104 PHE A CA 1
ATOM 805 C C . PHE A 1 104 ? 30.157 1.943 -40.318 1.00 94.81 104 PHE A C 1
ATOM 807 O O . PHE A 1 104 ? 29.171 2.325 -39.685 1.00 94.81 104 PHE A O 1
ATOM 814 N N . PHE A 1 105 ? 30.508 0.653 -40.360 1.00 95.12 105 PHE A N 1
ATOM 815 C CA . PHE A 1 105 ? 29.736 -0.385 -39.670 1.00 95.12 105 PHE A CA 1
ATOM 816 C C . PHE A 1 105 ? 29.789 -0.253 -38.143 1.00 95.12 105 PHE A C 1
ATOM 818 O O . PHE A 1 105 ? 28.777 -0.496 -37.486 1.00 95.12 105 PHE A O 1
ATOM 825 N N . LEU A 1 106 ? 30.914 0.189 -37.571 1.00 95.88 106 LEU A N 1
ATOM 826 C CA . LEU A 1 106 ? 30.997 0.489 -36.138 1.00 95.88 106 LEU A CA 1
ATOM 827 C C . LEU A 1 106 ? 30.078 1.649 -35.739 1.00 95.88 106 LEU A C 1
ATOM 829 O O . LEU A 1 106 ? 29.374 1.550 -34.734 1.00 95.88 106 LEU A O 1
ATOM 833 N N . ILE A 1 107 ? 30.043 2.723 -36.532 1.00 96.00 107 ILE A N 1
ATOM 834 C CA . ILE A 1 107 ? 29.156 3.869 -36.288 1.00 96.00 107 ILE A CA 1
ATOM 835 C C . ILE A 1 107 ? 27.690 3.438 -36.395 1.00 96.00 107 ILE A C 1
ATOM 837 O O . ILE A 1 107 ? 26.892 3.776 -35.522 1.00 96.00 107 ILE A O 1
ATOM 841 N N . LEU A 1 108 ? 27.337 2.649 -37.414 1.00 96.50 108 LEU A N 1
ATOM 842 C CA . LEU A 1 108 ? 25.987 2.100 -37.567 1.00 96.50 108 LEU A CA 1
ATOM 843 C C . LEU A 1 108 ? 25.588 1.210 -36.385 1.00 96.50 108 LEU A C 1
ATOM 845 O O . LEU A 1 108 ? 24.487 1.358 -35.856 1.00 96.50 108 LEU A O 1
ATOM 849 N N . GLY A 1 109 ? 26.480 0.319 -35.943 1.00 96.19 109 GLY A N 1
ATOM 850 C CA . GLY A 1 109 ? 26.247 -0.537 -34.781 1.00 96.19 109 GLY A CA 1
ATOM 851 C C . GLY A 1 109 ? 26.054 0.271 -33.497 1.00 96.19 109 GLY A C 1
ATOM 852 O O . GLY A 1 109 ? 25.108 0.026 -32.749 1.00 96.19 109 GLY A O 1
ATOM 853 N N . GLY A 1 110 ? 26.893 1.287 -33.279 1.00 96.25 110 GLY A N 1
ATOM 854 C CA . GLY A 1 110 ? 26.767 2.212 -32.153 1.00 96.25 110 GLY A CA 1
ATOM 855 C C . GLY A 1 110 ? 25.450 2.990 -32.178 1.00 96.25 110 GLY A C 1
ATOM 856 O O . GLY A 1 110 ? 24.747 3.042 -31.170 1.00 96.25 110 GLY A O 1
ATOM 857 N N . ALA A 1 111 ? 25.063 3.533 -33.335 1.00 95.81 111 ALA A N 1
ATOM 858 C CA . ALA A 1 111 ? 23.803 4.255 -33.501 1.00 95.81 111 ALA A CA 1
ATOM 859 C C . ALA A 1 111 ? 22.582 3.351 -33.261 1.00 95.81 111 ALA A C 1
ATOM 861 O O . ALA A 1 111 ? 21.652 3.749 -32.559 1.00 95.81 111 ALA A O 1
ATOM 862 N N . ALA A 1 112 ? 22.598 2.119 -33.780 1.00 95.50 112 ALA A N 1
ATOM 863 C CA . ALA A 1 112 ? 21.538 1.139 -33.552 1.00 95.50 112 ALA A CA 1
ATOM 864 C C . ALA A 1 112 ? 21.432 0.740 -32.072 1.00 95.50 112 ALA A C 1
ATOM 866 O O . ALA A 1 112 ? 20.326 0.647 -31.539 1.00 95.50 112 ALA A O 1
ATOM 867 N N . PHE A 1 113 ? 22.568 0.558 -31.391 1.00 95.25 113 PHE A N 1
ATOM 868 C CA . PHE A 1 113 ? 22.598 0.280 -29.957 1.00 95.25 113 PHE A CA 1
ATOM 869 C C . PHE A 1 113 ? 22.013 1.439 -29.143 1.00 95.25 113 PHE A C 1
ATOM 871 O O . PHE A 1 113 ? 21.159 1.209 -28.289 1.00 95.25 113 PHE A O 1
ATOM 878 N N . VAL A 1 114 ? 22.410 2.683 -29.435 1.00 94.81 114 VAL A N 1
ATOM 879 C CA . VAL A 1 114 ? 21.859 3.876 -28.771 1.00 94.81 114 VAL A CA 1
ATOM 880 C C . VAL A 1 114 ? 20.360 3.991 -29.028 1.00 94.81 114 VAL A C 1
ATOM 882 O O . VAL A 1 114 ? 19.598 4.175 -28.084 1.00 94.81 114 VAL A O 1
ATOM 885 N N . PHE A 1 115 ? 19.912 3.815 -30.272 1.00 93.81 115 PHE A N 1
ATOM 886 C CA . PHE A 1 115 ? 18.490 3.830 -30.612 1.00 93.81 115 PHE A CA 1
ATOM 887 C C . PHE A 1 115 ? 17.707 2.757 -29.845 1.00 93.81 115 PHE A C 1
ATOM 889 O O . PHE A 1 115 ? 16.656 3.044 -29.273 1.00 93.81 115 PHE A O 1
ATOM 896 N N . PHE A 1 116 ? 18.231 1.531 -29.777 1.00 92.94 116 PHE A N 1
ATOM 897 C CA . PHE A 1 116 ? 17.616 0.444 -29.020 1.00 92.94 116 PHE A CA 1
ATOM 898 C C . PHE A 1 116 ? 17.563 0.750 -27.517 1.00 92.94 116 PHE A C 1
ATOM 900 O O . PHE A 1 116 ? 16.517 0.577 -26.890 1.00 92.94 116 PHE A O 1
ATOM 907 N N . ALA A 1 117 ? 18.656 1.258 -26.944 1.00 90.06 117 ALA A N 1
ATOM 908 C CA . ALA A 1 117 ? 18.725 1.646 -25.539 1.00 90.06 117 ALA A CA 1
ATOM 909 C C . ALA A 1 117 ? 17.745 2.787 -25.212 1.00 90.06 117 ALA A C 1
ATOM 911 O O . ALA A 1 117 ? 17.019 2.710 -24.220 1.00 90.06 117 ALA A O 1
ATOM 912 N N . MET A 1 118 ? 17.659 3.808 -26.072 1.00 90.62 118 MET A N 1
ATOM 913 C CA . MET A 1 118 ? 16.699 4.905 -25.935 1.00 90.62 118 MET A CA 1
ATOM 914 C C . MET A 1 118 ? 15.258 4.403 -26.033 1.00 90.62 118 MET A C 1
ATOM 916 O O . MET A 1 118 ? 14.436 4.738 -25.182 1.00 90.62 118 MET A O 1
ATOM 920 N N . LYS A 1 119 ? 14.950 3.555 -27.022 1.00 90.50 119 LYS A N 1
ATOM 921 C CA . LYS A 1 119 ? 13.616 2.965 -27.183 1.00 90.50 119 LYS A CA 1
ATOM 922 C C . LYS A 1 119 ? 13.215 2.146 -25.955 1.00 90.50 119 LYS A C 1
ATOM 924 O O . LYS A 1 119 ? 12.079 2.251 -25.500 1.00 90.50 119 LYS A O 1
ATOM 929 N N . ARG A 1 120 ? 14.147 1.369 -25.393 1.00 86.19 120 ARG A N 1
ATOM 930 C CA . ARG A 1 120 ? 13.921 0.604 -24.162 1.00 86.19 120 ARG A CA 1
ATOM 931 C C . ARG A 1 120 ? 13.599 1.519 -22.978 1.00 86.19 120 ARG A C 1
ATOM 933 O O . ARG A 1 120 ? 12.620 1.263 -22.287 1.00 86.19 120 ARG A O 1
ATOM 940 N N . GLN A 1 121 ? 14.358 2.600 -22.779 1.00 81.62 121 GLN A N 1
ATOM 941 C CA . GLN A 1 121 ? 14.066 3.554 -21.703 1.00 81.62 121 GLN A CA 1
ATOM 942 C C . GLN A 1 121 ? 12.715 4.258 -21.870 1.00 81.62 121 GLN A C 1
ATOM 944 O O . GLN A 1 121 ? 12.029 4.496 -20.878 1.00 81.62 121 GLN A O 1
ATOM 949 N N . ILE A 1 122 ? 12.322 4.604 -23.100 1.00 83.69 122 ILE A N 1
ATOM 950 C CA . ILE A 1 122 ? 11.008 5.208 -23.369 1.00 83.69 122 ILE A CA 1
ATOM 951 C C . ILE A 1 122 ? 9.894 4.217 -23.018 1.00 83.69 122 ILE A C 1
ATOM 953 O O . ILE A 1 122 ? 8.982 4.583 -22.284 1.00 83.69 122 ILE A O 1
ATOM 957 N N . ALA A 1 123 ? 10.007 2.956 -23.447 1.00 84.62 123 ALA A N 1
ATOM 958 C CA . ALA A 1 123 ? 9.016 1.926 -23.138 1.00 84.62 123 ALA A CA 1
ATOM 959 C C . ALA A 1 123 ? 8.874 1.679 -21.624 1.00 84.62 123 ALA A C 1
ATOM 961 O O . ALA A 1 123 ? 7.761 1.588 -21.114 1.00 84.62 123 ALA A O 1
ATOM 962 N N . GLU A 1 124 ? 9.985 1.618 -20.881 1.00 84.19 124 GLU A N 1
ATOM 963 C CA . GLU A 1 124 ? 9.957 1.468 -19.417 1.00 84.19 124 GLU A CA 1
ATOM 964 C C . GLU A 1 124 ? 9.260 2.660 -18.734 1.00 84.19 124 GLU A C 1
ATOM 966 O O . GLU A 1 124 ? 8.447 2.467 -17.825 1.00 84.19 124 GLU A O 1
ATOM 971 N N . LYS A 1 125 ? 9.518 3.891 -19.201 1.00 84.81 125 LYS A N 1
ATOM 972 C CA . LYS A 1 125 ? 8.844 5.098 -18.698 1.00 84.81 125 LYS A CA 1
ATOM 973 C C . LYS A 1 125 ? 7.353 5.096 -19.015 1.00 84.81 125 LYS A C 1
ATOM 975 O O . LYS A 1 125 ? 6.567 5.368 -18.117 1.00 84.81 125 LYS A O 1
ATOM 980 N N . GLU A 1 126 ? 6.959 4.758 -20.242 1.00 86.69 126 GLU A N 1
ATOM 981 C CA . GLU A 1 126 ? 5.548 4.682 -20.641 1.00 86.69 126 GLU A CA 1
ATOM 982 C C . GLU A 1 126 ? 4.775 3.657 -19.806 1.00 86.69 126 GLU A C 1
ATOM 984 O O . GLU A 1 126 ? 3.681 3.956 -19.328 1.00 86.69 126 GLU A O 1
ATOM 989 N N . VAL A 1 127 ? 5.364 2.484 -19.550 1.00 82.44 127 VAL A N 1
ATOM 990 C CA . VAL A 1 127 ? 4.770 1.465 -18.671 1.00 82.44 127 VAL A CA 1
ATOM 991 C C . VAL A 1 127 ? 4.603 1.999 -17.248 1.00 82.44 127 VAL A C 1
ATOM 993 O O . VAL A 1 127 ? 3.547 1.808 -16.643 1.00 82.44 127 VAL A O 1
ATOM 996 N N . LEU A 1 128 ? 5.610 2.689 -16.704 1.00 82.38 128 LEU A N 1
ATOM 997 C CA . LEU A 1 128 ? 5.526 3.270 -15.364 1.00 82.38 128 LEU A CA 1
ATOM 998 C C . LEU A 1 128 ? 4.459 4.370 -15.289 1.00 82.38 128 LEU A C 1
ATOM 1000 O O . LEU A 1 128 ? 3.659 4.380 -14.353 1.00 82.38 128 LEU A O 1
ATOM 1004 N N . THR A 1 129 ? 4.407 5.259 -16.284 1.00 81.25 129 THR A N 1
ATOM 1005 C CA . THR A 1 129 ? 3.389 6.310 -16.386 1.00 81.25 129 THR A CA 1
ATOM 1006 C C . THR A 1 129 ? 1.992 5.708 -16.482 1.00 81.25 129 THR A C 1
ATOM 1008 O O . THR A 1 129 ? 1.105 6.126 -15.743 1.00 81.25 129 THR A O 1
ATOM 1011 N N . PHE A 1 130 ? 1.800 4.684 -17.314 1.00 83.12 130 PHE A N 1
ATOM 1012 C CA . PHE A 1 130 ? 0.523 3.984 -17.430 1.00 83.12 130 PHE A CA 1
ATOM 1013 C C . PHE A 1 130 ? 0.095 3.361 -16.095 1.00 83.12 130 PHE A C 1
ATOM 1015 O O . PHE A 1 130 ? -1.027 3.592 -15.643 1.00 83.12 130 PHE A O 1
ATOM 1022 N N . ARG A 1 131 ? 1.001 2.649 -15.406 1.00 81.69 131 ARG A N 1
ATOM 1023 C CA . ARG A 1 131 ? 0.729 2.075 -14.076 1.00 81.69 131 ARG A CA 1
ATOM 1024 C C . ARG A 1 131 ? 0.358 3.144 -13.051 1.00 81.69 131 ARG A C 1
ATOM 1026 O O . ARG A 1 131 ? -0.582 2.945 -12.287 1.00 81.69 131 ARG A O 1
ATOM 1033 N N . PHE A 1 132 ? 1.065 4.271 -13.048 1.00 81.12 132 PHE A N 1
ATOM 1034 C CA . PHE A 1 132 ? 0.781 5.386 -12.148 1.00 81.12 132 PHE A CA 1
ATOM 1035 C C . PHE A 1 132 ? -0.597 6.008 -12.424 1.00 81.12 132 PHE A C 1
ATOM 1037 O O . PHE A 1 132 ? -1.360 6.255 -11.492 1.00 81.12 132 PHE A O 1
ATOM 1044 N N . CYS A 1 133 ? -0.967 6.189 -13.696 1.00 83.50 133 CYS A N 1
ATOM 1045 C CA . CYS A 1 133 ? -2.299 6.656 -14.080 1.00 83.50 133 CYS A CA 1
ATOM 1046 C C . CYS A 1 133 ? -3.403 5.680 -13.651 1.00 83.50 133 CYS A C 1
ATOM 1048 O O . CYS A 1 133 ? -4.412 6.125 -13.105 1.00 83.50 133 CYS A O 1
ATOM 1050 N N . CYS A 1 134 ? -3.218 4.371 -13.851 1.00 83.88 134 CYS A N 1
ATOM 1051 C CA . CYS A 1 134 ? -4.162 3.355 -13.379 1.00 83.88 134 CYS A CA 1
ATOM 1052 C C . CYS A 1 134 ? -4.323 3.402 -11.857 1.00 83.88 134 CYS A C 1
ATOM 1054 O O . CYS A 1 134 ? -5.451 3.465 -11.377 1.00 83.88 134 CYS A O 1
ATOM 1056 N N . LEU A 1 135 ? -3.216 3.487 -11.109 1.00 81.44 135 LEU A N 1
ATOM 1057 C CA . LEU A 1 135 ? -3.251 3.588 -9.650 1.00 81.44 135 LEU A CA 1
ATOM 1058 C C . LEU A 1 135 ? -4.044 4.818 -9.183 1.00 81.44 135 LEU A C 1
ATOM 1060 O O . LEU A 1 135 ? -4.877 4.705 -8.288 1.00 81.44 135 LEU A O 1
ATOM 1064 N N . ILE A 1 136 ? -3.837 5.980 -9.815 1.00 85.12 136 ILE A N 1
ATOM 1065 C CA . ILE A 1 136 ? -4.608 7.197 -9.519 1.00 85.12 136 ILE A CA 1
ATOM 1066 C C . ILE A 1 136 ? -6.091 7.012 -9.850 1.00 85.12 136 ILE A C 1
ATOM 1068 O O . ILE A 1 136 ? -6.950 7.471 -9.097 1.00 85.12 136 ILE A O 1
ATOM 1072 N N . LEU A 1 137 ? -6.419 6.384 -10.980 1.00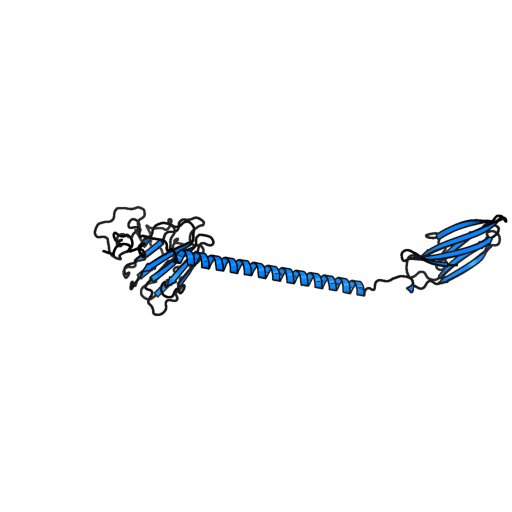 87.94 137 LEU A N 1
ATOM 1073 C CA . LEU A 1 137 ? -7.809 6.151 -11.367 1.00 87.94 137 LEU A CA 1
ATOM 1074 C C . LEU A 1 137 ? -8.513 5.208 -10.389 1.00 87.94 137 LEU A C 1
ATOM 1076 O O . LEU A 1 137 ? -9.642 5.494 -9.993 1.00 87.94 137 LEU A O 1
ATOM 1080 N N . ASP A 1 138 ? -7.858 4.128 -9.975 1.00 89.94 138 ASP A N 1
ATOM 1081 C CA . ASP A 1 138 ? -8.420 3.156 -9.037 1.00 89.94 138 ASP A CA 1
ATOM 1082 C C . ASP A 1 138 ? -8.556 3.743 -7.631 1.00 89.94 138 ASP A C 1
ATOM 1084 O O . ASP A 1 138 ? -9.607 3.595 -7.008 1.00 89.94 138 ASP A O 1
ATOM 1088 N N . TRP A 1 139 ? -7.565 4.525 -7.191 1.00 88.88 139 TRP A N 1
ATOM 1089 C CA . TRP A 1 139 ? -7.657 5.358 -5.993 1.00 88.88 139 TRP A CA 1
ATOM 1090 C C . TRP A 1 139 ? -8.887 6.267 -6.034 1.00 88.88 139 TRP A C 1
ATOM 1092 O O . TRP A 1 139 ? -9.719 6.246 -5.129 1.00 88.88 139 TRP A O 1
ATOM 1102 N N . ARG A 1 140 ? -9.046 7.041 -7.116 1.00 91.44 140 ARG A N 1
ATOM 1103 C CA . ARG A 1 140 ? -10.177 7.967 -7.262 1.00 91.44 140 ARG A CA 1
ATOM 1104 C C . ARG A 1 140 ? -11.509 7.228 -7.256 1.00 91.44 140 ARG A C 1
ATOM 1106 O O . ARG A 1 140 ? -12.441 7.702 -6.620 1.00 91.44 140 ARG A O 1
ATOM 1113 N N . LYS A 1 141 ? -11.615 6.080 -7.928 1.00 92.31 141 LYS A N 1
ATOM 1114 C CA . LYS A 1 141 ? -12.837 5.261 -7.911 1.00 92.31 141 LYS A CA 1
ATOM 1115 C C . LYS A 1 141 ? -13.163 4.765 -6.503 1.00 92.31 141 LYS A C 1
ATOM 1117 O O . LYS A 1 141 ? -14.313 4.886 -6.093 1.00 92.31 141 LYS A O 1
ATOM 1122 N N . ALA A 1 142 ? -12.169 4.259 -5.771 1.00 93.94 142 ALA A N 1
ATOM 1123 C CA . ALA A 1 142 ? -12.352 3.777 -4.405 1.00 93.94 142 ALA A CA 1
ATOM 1124 C C . ALA A 1 142 ? -12.787 4.906 -3.458 1.00 93.94 142 ALA A C 1
ATOM 1126 O O . ALA A 1 142 ? -13.723 4.733 -2.687 1.00 93.94 142 ALA A O 1
ATOM 1127 N N . VAL A 1 143 ? -12.175 6.090 -3.559 1.00 92.12 143 VAL A N 1
ATOM 1128 C CA . VAL A 1 143 ? -12.560 7.265 -2.756 1.00 92.12 143 VAL A CA 1
ATOM 1129 C C . VAL A 1 143 ? -13.966 7.767 -3.106 1.00 92.12 143 VAL A C 1
ATOM 1131 O O . VAL A 1 143 ? -14.718 8.156 -2.217 1.00 92.12 143 VAL A O 1
ATOM 1134 N N . MET A 1 144 ? -14.347 7.750 -4.387 1.00 92.69 144 MET A N 1
ATOM 1135 C CA . MET A 1 144 ? -15.687 8.165 -4.829 1.00 92.69 144 MET A CA 1
ATOM 1136 C C . MET A 1 144 ? -16.785 7.173 -4.432 1.00 92.69 144 MET A C 1
ATOM 1138 O O . MET A 1 144 ? -17.945 7.567 -4.326 1.00 92.69 144 MET A O 1
ATOM 1142 N N . ASN A 1 145 ? -16.435 5.905 -4.207 1.00 93.62 145 ASN A N 1
ATOM 1143 C CA . ASN A 1 145 ? -17.348 4.875 -3.726 1.00 93.62 145 ASN A CA 1
ATOM 1144 C C . ASN A 1 145 ? -16.730 4.109 -2.541 1.00 93.62 145 ASN A C 1
ATOM 1146 O O . ASN A 1 145 ? -16.277 2.974 -2.722 1.00 93.62 145 ASN A O 1
ATOM 1150 N N . PRO A 1 146 ? -16.679 4.726 -1.342 1.00 94.88 146 PRO A N 1
ATOM 1151 C CA . PRO A 1 146 ? -16.059 4.117 -0.174 1.00 94.88 146 PRO A CA 1
ATOM 1152 C C . PRO A 1 146 ? -16.716 2.790 0.208 1.00 94.88 146 PRO A C 1
ATOM 1154 O O . PRO A 1 146 ? -17.938 2.632 0.154 1.00 94.88 146 PRO A O 1
ATOM 1157 N N . ALA A 1 147 ? -15.897 1.846 0.658 1.00 96.25 147 ALA A N 1
ATOM 1158 C CA . ALA A 1 147 ? -16.350 0.577 1.189 1.00 96.25 147 ALA A CA 1
ATOM 1159 C C . ALA A 1 147 ? -17.129 0.788 2.494 1.00 96.25 147 ALA A C 1
ATOM 1161 O O . ALA A 1 147 ? -16.689 1.492 3.405 1.00 96.25 147 ALA A O 1
ATOM 1162 N N . TYR A 1 148 ? -18.284 0.131 2.600 1.00 96.31 148 TYR A N 1
ATOM 1163 C CA . TYR A 1 148 ? -19.075 0.127 3.823 1.00 96.31 148 TYR A CA 1
ATOM 1164 C C . TYR A 1 148 ? -18.571 -0.961 4.775 1.00 96.31 148 TYR A C 1
ATOM 1166 O O . TYR A 1 148 ? -18.708 -2.155 4.497 1.00 96.31 148 TYR A O 1
ATOM 1174 N N . ILE A 1 149 ? -17.982 -0.535 5.893 1.00 97.31 149 ILE A N 1
ATOM 1175 C CA . ILE A 1 149 ? -17.352 -1.408 6.888 1.00 97.31 149 ILE A CA 1
ATOM 1176 C C . ILE A 1 149 ? -18.077 -1.273 8.217 1.00 97.31 149 ILE A C 1
ATOM 1178 O O . ILE A 1 149 ? -18.541 -0.196 8.586 1.00 97.31 149 ILE A O 1
ATOM 1182 N N . ARG A 1 150 ? -18.151 -2.385 8.942 1.00 98.19 150 ARG A N 1
ATOM 1183 C CA . ARG A 1 150 ? -18.717 -2.479 10.286 1.00 98.19 150 ARG A CA 1
ATOM 1184 C C . ARG A 1 150 ? -17.745 -3.187 11.217 1.00 98.19 150 ARG A C 1
ATOM 1186 O O . ARG A 1 150 ? -17.014 -4.072 10.780 1.00 98.19 150 ARG A O 1
ATOM 1193 N N . PHE A 1 151 ? -17.750 -2.826 12.493 1.00 98.31 151 PHE A N 1
ATOM 1194 C CA . PHE A 1 151 ? -17.012 -3.540 13.535 1.00 98.31 151 PHE A CA 1
ATOM 1195 C C . PHE A 1 151 ? -17.693 -4.870 13.857 1.00 98.31 151 PHE A C 1
ATOM 1197 O O . PHE A 1 151 ? -18.918 -4.923 13.934 1.00 98.31 151 PHE A O 1
ATOM 1204 N N . SER A 1 152 ? -16.917 -5.934 14.083 1.00 97.06 152 SER A N 1
ATOM 1205 C CA . SER A 1 152 ? -17.436 -7.255 14.451 1.00 97.06 152 SER A CA 1
ATOM 1206 C C . SER A 1 152 ? -17.423 -7.469 15.975 1.00 97.06 152 SER A C 1
ATOM 1208 O O . SER A 1 152 ? -16.349 -7.708 16.546 1.00 97.06 152 SER A O 1
ATOM 1210 N N . PRO A 1 153 ? -18.592 -7.472 16.654 1.00 95.88 153 PRO A N 1
ATOM 1211 C CA . PRO A 1 153 ? -18.676 -7.688 18.104 1.00 95.88 153 PRO A CA 1
ATOM 1212 C C . PRO A 1 153 ? -18.167 -9.069 18.546 1.00 95.88 153 PRO A C 1
ATOM 1214 O O . PRO A 1 153 ? -17.742 -9.250 19.688 1.00 95.88 153 PRO A O 1
ATOM 1217 N N . GLU A 1 154 ? -18.200 -10.053 17.645 1.00 95.69 154 GLU A N 1
ATOM 1218 C CA . GLU A 1 154 ? -17.720 -11.419 17.886 1.00 95.69 154 GLU A CA 1
ATOM 1219 C C . GLU A 1 154 ? -16.197 -11.504 17.973 1.00 95.69 154 GLU A C 1
ATOM 1221 O O . GLU A 1 154 ? -15.673 -12.440 18.576 1.00 95.69 154 GLU A O 1
ATOM 1226 N N . THR A 1 155 ? -15.496 -10.536 17.377 1.00 97.06 155 THR A N 1
ATOM 1227 C CA . THR A 1 155 ? -14.031 -10.466 17.408 1.00 97.06 155 THR A CA 1
ATOM 1228 C C . THR A 1 155 ? -13.519 -9.566 18.524 1.00 97.06 155 THR A C 1
ATOM 1230 O O . THR A 1 155 ? -12.435 -9.815 19.031 1.00 97.06 155 THR A O 1
ATOM 1233 N N . ALA A 1 156 ? -14.294 -8.559 18.939 1.00 97.19 156 ALA A N 1
ATOM 1234 C CA . ALA A 1 156 ? -13.865 -7.533 19.885 1.00 97.19 156 ALA A CA 1
ATOM 1235 C C . ALA A 1 156 ? -13.379 -8.099 21.232 1.00 97.19 156 ALA A C 1
ATOM 1237 O O . ALA A 1 156 ? -14.022 -8.975 21.818 1.00 97.19 156 ALA A O 1
ATOM 1238 N N . TYR A 1 157 ? -12.275 -7.553 21.743 1.00 96.31 157 TYR A N 1
ATOM 1239 C CA . TYR A 1 157 ? -11.774 -7.838 23.089 1.00 96.31 157 TYR A CA 1
ATOM 1240 C C . TYR A 1 157 ? -12.859 -7.607 24.169 1.00 96.31 157 TYR A C 1
ATOM 1242 O O . TYR A 1 157 ? -13.623 -6.651 24.035 1.00 96.31 157 TYR A O 1
ATOM 1250 N N . PRO A 1 158 ? -12.950 -8.421 25.245 1.00 94.81 158 PRO A N 1
ATOM 1251 C CA . PRO A 1 158 ? -14.057 -8.371 26.213 1.00 94.81 158 PRO A CA 1
ATOM 1252 C C . PRO A 1 158 ? -14.305 -7.027 26.912 1.00 94.81 158 PRO A C 1
ATOM 1254 O O . PRO A 1 158 ? -15.425 -6.769 27.344 1.00 94.81 158 PRO A O 1
ATOM 1257 N N . GLU A 1 159 ? -13.289 -6.171 27.037 1.00 95.12 159 GLU A N 1
ATOM 1258 C CA . GLU A 1 159 ? -13.431 -4.825 27.623 1.00 95.12 159 GLU A CA 1
ATOM 1259 C C . GLU A 1 159 ? -13.721 -3.728 26.587 1.00 95.12 159 GLU A C 1
ATOM 1261 O O . GLU A 1 159 ? -13.690 -2.544 26.919 1.00 95.12 159 GLU A O 1
ATOM 1266 N N . LEU A 1 160 ? -13.977 -4.108 25.337 1.00 96.62 160 LEU A N 1
ATOM 1267 C CA . LEU A 1 160 ? -14.441 -3.220 24.282 1.00 96.62 160 LEU A CA 1
ATOM 1268 C C . LEU A 1 160 ? -15.879 -3.577 23.915 1.00 96.62 160 LEU A C 1
ATOM 1270 O O . LEU A 1 160 ? -16.278 -4.743 23.922 1.00 96.62 160 LEU A O 1
ATOM 1274 N N . SER A 1 161 ? -16.656 -2.570 23.538 1.00 96.19 161 SER A N 1
ATOM 1275 C CA . SER A 1 161 ? -18.033 -2.755 23.089 1.00 96.19 161 SER A CA 1
ATOM 1276 C C . SER A 1 161 ? -18.248 -2.122 21.728 1.00 96.19 161 SER A C 1
ATOM 1278 O O . SER A 1 161 ? -17.608 -1.142 21.363 1.00 96.19 161 SER A O 1
ATOM 1280 N N . VAL A 1 162 ? -19.147 -2.710 20.950 1.00 96.88 162 VAL A N 1
ATOM 1281 C CA . VAL A 1 162 ? -19.537 -2.200 19.637 1.00 96.88 162 VAL A CA 1
ATOM 1282 C C . VAL A 1 162 ? -20.976 -1.710 19.740 1.00 96.88 162 VAL A C 1
ATOM 1284 O O . VAL A 1 162 ? -21.821 -2.394 20.321 1.00 96.88 162 VAL A O 1
ATOM 1287 N N . THR A 1 163 ? -21.259 -0.522 19.211 1.00 95.81 163 THR A N 1
ATOM 1288 C CA . THR A 1 163 ? -22.613 0.050 19.196 1.00 95.81 163 THR A CA 1
ATOM 1289 C C . THR A 1 163 ? -23.572 -0.773 18.334 1.00 95.81 163 THR A C 1
ATOM 1291 O O . THR A 1 163 ? -23.154 -1.533 17.464 1.00 95.81 163 THR A O 1
ATOM 1294 N N . GLY A 1 164 ? -24.883 -0.625 18.554 1.00 94.44 164 GLY A N 1
ATOM 1295 C CA . GLY A 1 164 ? -25.899 -1.424 17.851 1.00 94.44 164 GLY A CA 1
ATOM 1296 C C . GLY A 1 164 ? -25.930 -1.230 16.328 1.00 94.44 164 GLY A C 1
ATOM 1297 O O . GLY A 1 164 ? -26.333 -2.136 15.606 1.00 94.44 164 GLY A O 1
ATOM 1298 N N . ASP A 1 165 ? -25.462 -0.083 15.833 1.00 95.19 165 ASP A N 1
ATOM 1299 C CA . ASP A 1 165 ? -25.287 0.195 14.401 1.00 95.19 165 ASP A CA 1
ATOM 1300 C C . ASP A 1 165 ? -24.015 -0.438 13.804 1.00 95.19 165 ASP A C 1
ATOM 1302 O O . ASP A 1 165 ? -23.824 -0.413 12.589 1.00 95.19 165 ASP A O 1
ATOM 1306 N N . LEU A 1 166 ? -23.161 -1.036 14.643 1.00 97.12 166 LEU A N 1
ATOM 1307 C CA . LEU A 1 166 ? -21.864 -1.622 14.300 1.00 97.12 166 LEU A CA 1
ATOM 1308 C C . LEU A 1 166 ? -20.853 -0.622 13.717 1.00 97.12 166 LEU A C 1
ATOM 1310 O O . LEU A 1 166 ? -19.879 -1.029 13.082 1.00 97.12 166 LEU A O 1
ATOM 1314 N N . LEU A 1 167 ? -21.065 0.679 13.932 1.00 97.75 167 LEU A N 1
ATOM 1315 C CA . LEU A 1 167 ? -20.225 1.745 13.378 1.00 97.75 167 LEU A CA 1
ATOM 1316 C C . LEU A 1 167 ? -19.326 2.416 14.407 1.00 97.75 167 LEU A C 1
ATOM 1318 O O . LEU A 1 167 ? -18.466 3.190 14.005 1.00 97.75 167 LEU A O 1
ATOM 1322 N N . THR A 1 168 ? -19.482 2.134 15.700 1.00 97.75 168 THR A N 1
ATOM 1323 C CA . THR A 1 168 ? -18.614 2.696 16.740 1.00 97.75 168 THR A CA 1
ATOM 1324 C C . THR A 1 168 ? -18.058 1.591 17.632 1.00 97.75 168 THR A C 1
ATOM 1326 O O . THR A 1 168 ? -18.806 0.780 18.179 1.00 97.75 168 THR A O 1
ATOM 1329 N N . LEU A 1 169 ? -16.736 1.572 17.782 1.00 97.94 169 LEU A N 1
ATOM 1330 C CA . LEU A 1 169 ? -16.013 0.763 18.753 1.00 97.94 169 LEU A CA 1
ATOM 1331 C C . LEU A 1 169 ? -15.712 1.641 19.968 1.00 97.94 169 LEU A C 1
ATOM 1333 O O . LEU A 1 169 ? -15.009 2.645 19.860 1.00 97.94 169 LEU A O 1
ATOM 1337 N N . MET A 1 170 ? -16.260 1.255 21.110 1.00 96.81 170 MET A N 1
ATOM 1338 C CA . MET A 1 170 ? -16.193 1.999 22.355 1.00 96.81 170 MET A CA 1
ATOM 1339 C C . MET A 1 170 ? -15.131 1.406 23.281 1.00 96.81 170 MET A C 1
ATOM 1341 O O . MET A 1 170 ? -15.098 0.187 23.486 1.00 96.81 170 MET A O 1
ATOM 1345 N N . ASN A 1 171 ? -14.319 2.262 23.906 1.00 95.88 171 ASN A N 1
ATOM 1346 C CA . ASN A 1 171 ? -13.336 1.851 24.914 1.00 95.88 171 ASN A CA 1
ATOM 1347 C C . ASN A 1 171 ? -13.976 1.640 26.297 1.00 95.88 171 ASN A C 1
ATOM 1349 O O . ASN A 1 171 ? -13.617 2.273 27.287 1.00 95.88 171 ASN A O 1
ATOM 1353 N N . GLN A 1 172 ? -14.981 0.773 26.348 1.00 95.19 172 GLN A N 1
ATOM 1354 C CA . GLN A 1 172 ? -15.665 0.379 27.573 1.00 95.19 172 GLN A CA 1
ATOM 1355 C C . GLN A 1 172 ? -16.253 -1.026 27.412 1.00 95.19 172 GLN A C 1
ATOM 1357 O O . GLN A 1 172 ? -16.661 -1.387 26.298 1.00 95.19 172 GLN A O 1
ATOM 1362 N N . PRO A 1 173 ? -16.355 -1.804 28.502 1.00 94.12 173 PRO A N 1
ATOM 1363 C CA . PRO A 1 173 ? -16.959 -3.124 28.452 1.00 94.12 173 PRO A CA 1
ATOM 1364 C C . PRO A 1 173 ? -18.440 -3.039 28.047 1.00 94.12 173 PRO A C 1
ATOM 1366 O O . PRO A 1 173 ? -19.118 -2.051 28.348 1.00 94.12 173 PRO A O 1
ATOM 1369 N N . PRO A 1 174 ? -18.971 -4.067 27.370 1.00 91.38 174 PRO A N 1
ATOM 1370 C CA . PRO A 1 174 ? -20.380 -4.112 27.014 1.00 91.38 174 PRO A CA 1
ATOM 1371 C C . PRO A 1 174 ? -21.272 -4.243 28.262 1.00 91.38 174 PRO A C 1
ATOM 1373 O O . PRO A 1 174 ? -20.842 -4.811 29.266 1.00 91.38 174 PRO A O 1
ATOM 1376 N N . PRO A 1 175 ? -22.538 -3.778 28.208 1.00 88.00 175 PRO A N 1
ATOM 1377 C CA . PRO A 1 175 ? -23.450 -3.807 29.360 1.00 88.00 175 PRO A CA 1
ATOM 1378 C C . PRO A 1 175 ? -23.772 -5.215 29.879 1.00 88.00 175 PRO A C 1
ATOM 1380 O O . PRO A 1 175 ? -24.173 -5.380 31.028 1.00 88.00 175 PRO A O 1
ATOM 1383 N N . ALA A 1 176 ? -23.633 -6.225 29.019 1.00 87.56 176 ALA A N 1
ATOM 1384 C CA . ALA A 1 176 ? -23.834 -7.629 29.336 1.00 87.56 176 ALA A CA 1
ATOM 1385 C C . ALA A 1 176 ? -22.612 -8.436 28.895 1.00 87.56 176 ALA A C 1
ATOM 1387 O O . ALA A 1 176 ? -21.915 -8.058 27.949 1.00 87.56 176 ALA A O 1
ATOM 1388 N N . THR A 1 177 ? -22.375 -9.567 29.560 1.00 85.31 177 THR A N 1
ATOM 1389 C CA . THR A 1 177 ? -21.287 -10.481 29.207 1.00 85.31 177 THR A CA 1
ATOM 1390 C C . THR A 1 177 ? -21.423 -10.918 27.743 1.00 85.31 177 THR A C 1
ATOM 1392 O O . THR A 1 177 ? -22.478 -11.437 27.366 1.00 85.31 177 THR A O 1
ATOM 1395 N N . PRO A 1 178 ? -20.386 -10.728 26.907 1.00 82.00 178 PRO A N 1
ATOM 1396 C CA . PRO A 1 178 ? -20.421 -11.162 25.518 1.00 82.00 178 PRO A CA 1
ATOM 1397 C C . PRO A 1 178 ? -20.615 -12.673 25.410 1.00 82.00 178 PRO A C 1
ATOM 1399 O O . PRO A 1 178 ? -20.081 -13.435 26.218 1.00 82.00 178 PRO A O 1
ATOM 1402 N N . ALA A 1 179 ? -21.305 -13.118 24.360 1.00 84.56 179 ALA A N 1
ATOM 1403 C CA . ALA A 1 179 ? -21.322 -14.531 24.010 1.00 84.56 179 ALA A CA 1
ATOM 1404 C C . ALA A 1 179 ? -19.893 -15.041 23.742 1.00 84.56 179 ALA A C 1
ATOM 1406 O O . ALA A 1 179 ? -19.047 -14.320 23.189 1.00 84.56 179 ALA A O 1
ATOM 1407 N N . GLN A 1 180 ? -19.640 -16.292 24.128 1.00 86.00 180 GLN A N 1
ATOM 1408 C CA . GLN A 1 180 ? -18.393 -16.986 23.813 1.00 86.00 180 GLN A CA 1
ATOM 1409 C C . GLN A 1 180 ? -18.226 -17.079 22.291 1.00 86.00 180 GLN A C 1
ATOM 1411 O O . GLN A 1 180 ? -19.183 -17.364 21.574 1.00 86.00 180 GLN A O 1
ATOM 1416 N N . SER A 1 181 ? -17.021 -16.790 21.806 1.00 91.75 181 SER A N 1
ATOM 1417 C CA . SER A 1 181 ? -16.692 -16.768 20.380 1.00 91.75 181 SER A CA 1
ATOM 1418 C C . SER A 1 181 ? -15.234 -17.168 20.198 1.00 91.75 181 SER A C 1
ATOM 1420 O O . SER A 1 181 ? -14.340 -16.542 20.768 1.00 91.75 181 SER A O 1
ATOM 1422 N N . ASP A 1 182 ? -14.982 -18.172 19.360 1.00 91.12 182 ASP A N 1
ATOM 1423 C CA . ASP A 1 182 ? -13.619 -18.599 19.026 1.00 91.12 182 ASP A CA 1
ATOM 1424 C C . ASP A 1 182 ? -12.860 -17.550 18.206 1.00 91.12 182 ASP A C 1
ATOM 1426 O O . ASP A 1 182 ? -11.630 -17.535 18.193 1.00 91.12 182 ASP A O 1
ATOM 1430 N N . ALA A 1 183 ? -13.586 -16.635 17.557 1.00 93.44 183 ALA A N 1
ATOM 1431 C CA . ALA A 1 183 ? -13.022 -15.549 16.768 1.00 93.44 183 ALA A CA 1
ATOM 1432 C C . ALA A 1 183 ? -12.576 -14.342 17.615 1.00 93.44 183 ALA A C 1
ATOM 1434 O O . ALA A 1 183 ? -11.988 -13.410 17.052 1.00 93.44 183 ALA A O 1
ATOM 1435 N N . ARG A 1 184 ? -12.865 -14.341 18.924 1.00 95.38 184 ARG A N 1
ATOM 1436 C CA . ARG A 1 184 ? -12.614 -13.227 19.844 1.00 95.38 184 ARG A CA 1
ATOM 1437 C C . ARG A 1 184 ? -11.127 -13.054 20.159 1.00 95.38 184 ARG A C 1
ATOM 1439 O O . ARG A 1 184 ? -10.407 -14.035 20.331 1.00 95.38 184 ARG A O 1
ATOM 1446 N N . PHE A 1 185 ? -10.685 -11.803 20.273 1.00 96.44 185 PHE A N 1
ATOM 1447 C CA . PHE A 1 185 ? -9.400 -11.473 20.885 1.00 96.44 185 PHE A CA 1
ATOM 1448 C C . PHE A 1 185 ? -9.453 -11.655 22.401 1.00 96.44 185 PHE A C 1
ATOM 1450 O O . PHE A 1 185 ? -10.318 -11.089 23.064 1.00 96.44 185 PHE A O 1
ATOM 1457 N N . GLU A 1 186 ? -8.510 -12.414 22.950 1.00 94.06 186 GLU A N 1
ATOM 1458 C CA . GLU A 1 186 ? -8.376 -12.642 24.397 1.00 94.06 186 GLU A CA 1
ATOM 1459 C C . GLU A 1 186 ? -7.140 -11.957 24.984 1.00 94.06 186 GLU A C 1
ATOM 1461 O O . GLU A 1 186 ? -7.094 -11.705 26.184 1.00 94.06 186 GLU A O 1
ATOM 1466 N N . THR A 1 187 ? -6.156 -11.642 24.141 1.00 92.44 187 THR A N 1
ATOM 1467 C CA . THR A 1 187 ? -4.866 -11.093 24.572 1.00 92.44 187 THR A CA 1
ATOM 1468 C C . THR A 1 187 ? -4.797 -9.578 24.394 1.00 92.44 187 THR A C 1
ATOM 1470 O O . THR A 1 187 ? -4.552 -8.849 25.350 1.00 92.44 187 THR A O 1
ATOM 1473 N N . GLU A 1 188 ? -5.042 -9.095 23.174 1.00 95.69 188 GLU A N 1
ATOM 1474 C CA . GLU A 1 188 ? -4.914 -7.679 22.814 1.00 95.69 188 GLU A CA 1
ATOM 1475 C C . GLU A 1 188 ? -6.281 -6.995 22.702 1.00 95.69 188 GLU A C 1
ATOM 1477 O O . GLU A 1 188 ? -7.263 -7.618 22.290 1.00 95.69 188 GLU A O 1
ATOM 1482 N N . ARG A 1 189 ? -6.343 -5.687 23.003 1.00 96.62 189 ARG A N 1
ATOM 1483 C CA . ARG A 1 189 ? -7.557 -4.842 22.921 1.00 96.62 189 ARG A CA 1
ATOM 1484 C C . ARG A 1 189 ? -7.952 -4.513 21.471 1.00 96.62 189 ARG A C 1
ATOM 1486 O O . ARG A 1 189 ? -8.087 -3.352 21.082 1.00 96.62 189 ARG A O 1
ATOM 1493 N N . CYS A 1 190 ? -8.086 -5.544 20.648 1.00 97.69 190 CYS A N 1
ATOM 1494 C CA . CYS A 1 190 ? -8.340 -5.451 19.218 1.00 97.69 190 CYS A CA 1
ATOM 1495 C C . CYS A 1 190 ? -9.807 -5.725 18.863 1.00 97.69 190 CYS A C 1
ATOM 1497 O O . CYS A 1 190 ? -10.570 -6.338 19.614 1.00 97.69 190 CYS A O 1
ATOM 1499 N N . CYS A 1 191 ? -10.186 -5.293 17.664 1.00 98.06 191 CYS A N 1
ATOM 1500 C CA . CYS A 1 191 ? -11.436 -5.632 16.996 1.00 98.06 191 CYS A CA 1
ATOM 1501 C C . CYS A 1 191 ? -11.183 -5.709 15.484 1.00 98.06 191 CYS A C 1
ATOM 1503 O O . CYS A 1 191 ? -10.387 -4.937 14.945 1.00 98.06 191 CYS A O 1
ATOM 1505 N N . LEU A 1 192 ? -11.850 -6.632 14.791 1.00 98.44 192 LEU A N 1
ATOM 1506 C CA . LEU A 1 192 ? -11.828 -6.707 13.330 1.00 98.44 192 LEU A CA 1
ATOM 1507 C C . LEU A 1 192 ? -13.084 -6.076 12.739 1.00 98.44 192 LEU A C 1
ATOM 1509 O O . LEU A 1 192 ? -14.165 -6.102 13.332 1.00 98.44 192 LEU A O 1
ATOM 1513 N N . GLY A 1 193 ? -12.941 -5.541 11.533 1.00 97.94 193 GLY A N 1
ATOM 1514 C CA . GLY A 1 193 ? -14.063 -5.114 10.713 1.00 97.94 193 GLY A CA 1
ATOM 1515 C C . GLY A 1 193 ? -14.516 -6.180 9.722 1.00 97.94 193 GLY A C 1
ATOM 1516 O O . GLY A 1 193 ? -13.839 -7.180 9.482 1.00 97.94 193 GLY A O 1
ATOM 1517 N N . PHE A 1 194 ? -15.670 -5.938 9.113 1.00 96.44 194 PHE A N 1
ATOM 1518 C CA . PHE A 1 194 ? -16.212 -6.737 8.020 1.00 96.44 194 PHE A CA 1
ATOM 1519 C C . PHE A 1 194 ? -16.967 -5.843 7.016 1.00 96.44 194 PHE A C 1
ATOM 1521 O O . PHE A 1 194 ? -17.467 -4.785 7.413 1.00 96.44 194 PHE A O 1
ATOM 1528 N N . PRO A 1 195 ? -17.085 -6.243 5.734 1.00 96.88 195 PRO A N 1
ATOM 1529 C CA . PRO A 1 195 ? -16.673 -7.529 5.154 1.00 96.88 195 PRO A CA 1
ATOM 1530 C C . PRO A 1 195 ? -15.147 -7.680 4.967 1.00 96.88 195 PRO A C 1
ATOM 1532 O O . PRO A 1 195 ? -14.429 -6.683 4.982 1.00 96.88 195 PRO A O 1
ATOM 1535 N N . PRO A 1 196 ? -14.634 -8.917 4.796 1.00 97.12 196 PRO A N 1
ATOM 1536 C CA . PRO A 1 196 ? -13.273 -9.144 4.309 1.00 97.12 196 PRO A CA 1
ATOM 1537 C C . PRO A 1 196 ? -13.132 -8.768 2.829 1.00 97.12 196 PRO A C 1
ATOM 1539 O O . PRO A 1 196 ? -14.072 -8.931 2.049 1.00 97.12 196 PRO A O 1
ATOM 1542 N N . PHE A 1 197 ? -11.924 -8.379 2.427 1.00 97.44 197 PHE A N 1
ATOM 1543 C CA . PHE A 1 197 ? -11.571 -8.051 1.045 1.00 97.44 197 PHE A CA 1
ATOM 1544 C C . PHE A 1 197 ? -10.613 -9.092 0.463 1.00 97.44 197 PHE A C 1
ATOM 1546 O O . PHE A 1 197 ? -9.676 -9.511 1.135 1.00 97.44 197 PHE A O 1
ATOM 1553 N N . THR A 1 198 ? -10.832 -9.516 -0.781 1.00 95.12 198 THR A N 1
ATOM 1554 C CA . THR A 1 198 ? -9.966 -10.492 -1.480 1.00 95.12 198 THR A CA 1
ATOM 1555 C C . THR A 1 198 ? -9.277 -9.919 -2.709 1.00 95.12 198 THR A C 1
ATOM 1557 O O . THR A 1 198 ? -8.185 -10.360 -3.055 1.00 95.12 198 THR A O 1
ATOM 1560 N N . ASP A 1 199 ? -9.927 -8.961 -3.364 1.00 94.38 199 ASP A N 1
ATOM 1561 C CA . ASP A 1 199 ? -9.526 -8.365 -4.637 1.00 94.38 199 ASP A CA 1
ATOM 1562 C C . ASP A 1 199 ? -10.121 -6.950 -4.743 1.00 94.38 199 ASP A C 1
ATOM 1564 O O . ASP A 1 199 ? -11.005 -6.599 -3.954 1.00 94.38 199 ASP A O 1
ATOM 1568 N N . GLY A 1 200 ? -9.668 -6.150 -5.703 1.00 93.88 200 GLY A N 1
ATOM 1569 C CA . GLY A 1 200 ? -10.137 -4.789 -5.941 1.00 93.88 200 GLY A CA 1
ATOM 1570 C C . GLY A 1 200 ? -9.380 -3.725 -5.145 1.00 93.88 200 GLY A C 1
ATOM 1571 O O . GLY A 1 200 ? -8.452 -4.010 -4.387 1.00 93.88 200 GLY A O 1
ATOM 1572 N N . CYS A 1 201 ? -9.805 -2.474 -5.313 1.00 95.69 201 CYS A N 1
ATOM 1573 C CA . CYS A 1 201 ? -9.307 -1.331 -4.552 1.00 95.69 201 CYS A CA 1
ATOM 1574 C C . CYS A 1 201 ? -10.426 -0.782 -3.667 1.00 95.69 201 CYS A C 1
ATOM 1576 O O . CYS A 1 201 ? -11.517 -0.496 -4.160 1.00 95.69 201 CYS A O 1
ATOM 1578 N N . HIS A 1 202 ? -10.151 -0.619 -2.376 1.00 96.94 202 HIS A N 1
ATOM 1579 C CA . HIS A 1 202 ? -11.144 -0.252 -1.367 1.00 96.94 202 HIS A CA 1
ATOM 1580 C C . HIS A 1 202 ? -10.664 0.946 -0.570 1.00 96.94 202 HIS A C 1
ATOM 1582 O O . HIS A 1 202 ? -9.477 1.054 -0.276 1.00 96.94 202 HIS A O 1
ATOM 1588 N N . TYR A 1 203 ? -11.587 1.828 -0.201 1.00 97.31 203 TYR A N 1
ATOM 1589 C CA . TYR A 1 203 ? -11.299 2.983 0.641 1.00 97.31 203 TYR A CA 1
ATOM 1590 C C . TYR A 1 203 ? -12.325 3.099 1.761 1.00 97.31 203 TYR A C 1
ATOM 1592 O O . TYR A 1 203 ? -13.514 2.921 1.513 1.00 97.31 203 TYR A O 1
ATOM 1600 N N . TRP A 1 204 ? -11.895 3.429 2.972 1.00 97.88 204 TRP A N 1
ATOM 1601 C CA . TRP A 1 204 ? -12.789 3.801 4.066 1.00 97.88 204 TRP A CA 1
ATOM 1602 C C . TRP A 1 204 ? -12.124 4.811 4.995 1.00 97.88 204 TRP A C 1
ATOM 1604 O O . TRP A 1 204 ? -10.912 5.008 4.968 1.00 97.88 204 TRP A O 1
ATOM 1614 N N . GLU A 1 205 ? -12.932 5.449 5.835 1.00 97.50 205 GLU A N 1
ATOM 1615 C CA . GLU A 1 205 ? -12.474 6.433 6.812 1.00 97.50 205 GLU A CA 1
ATOM 1616 C C . GLU A 1 205 ? -12.777 5.953 8.227 1.00 97.50 205 GLU A C 1
ATOM 1618 O O . GLU A 1 205 ? -13.840 5.379 8.487 1.00 97.50 205 GLU A O 1
ATOM 1623 N N . VAL A 1 206 ? -11.852 6.238 9.138 1.00 97.94 206 VAL A N 1
ATOM 1624 C CA . VAL A 1 206 ? -11.986 5.966 10.568 1.00 97.94 206 VAL A CA 1
ATOM 1625 C C . VAL A 1 206 ? -11.776 7.270 11.320 1.00 97.94 206 VAL A C 1
ATOM 1627 O O . VAL A 1 206 ? -10.706 7.872 11.244 1.00 97.94 206 VAL A O 1
ATOM 1630 N N . GLU A 1 207 ? -12.796 7.720 12.037 1.00 97.50 207 GLU A N 1
ATOM 1631 C CA . GLU A 1 207 ? -12.678 8.811 12.998 1.00 97.50 207 GLU A CA 1
ATOM 1632 C C . GLU A 1 207 ? -12.006 8.268 14.260 1.00 97.50 207 GLU A C 1
ATOM 1634 O O . GLU A 1 207 ? -12.500 7.329 14.888 1.00 97.50 207 GLU A O 1
ATOM 1639 N N . VAL A 1 208 ? -10.853 8.846 14.585 1.00 95.12 208 VAL A N 1
ATOM 1640 C CA . VAL A 1 208 ? -10.006 8.492 15.736 1.00 95.12 208 VAL A CA 1
ATOM 1641 C C . VAL A 1 208 ? -10.066 9.566 16.834 1.00 95.12 208 VAL A C 1
ATOM 1643 O O . VAL A 1 208 ? -9.751 9.287 17.990 1.00 95.12 208 VAL A O 1
ATOM 1646 N N . GLY A 1 209 ? -10.522 10.778 16.483 1.00 83.12 209 GLY A N 1
ATOM 1647 C CA . GLY A 1 209 ? -10.815 11.865 17.418 1.00 83.12 209 GLY A CA 1
ATOM 1648 C C . GLY A 1 209 ? -9.621 12.296 18.275 1.00 83.12 209 GLY A C 1
ATOM 1649 O O . GLY A 1 209 ? -8.491 12.398 17.802 1.00 83.12 209 GLY A O 1
ATOM 1650 N N . ASP A 1 210 ? -9.892 12.560 19.549 1.00 83.38 210 ASP A N 1
ATOM 1651 C CA . ASP A 1 210 ? -8.939 12.960 20.588 1.00 83.38 210 ASP A CA 1
ATOM 1652 C C . ASP A 1 210 ? -8.335 11.770 21.356 1.00 83.38 210 ASP A C 1
ATOM 1654 O O . ASP A 1 210 ? -7.559 11.967 22.292 1.00 83.38 210 ASP A O 1
ATOM 1658 N N . GLY A 1 211 ? -8.637 10.533 20.942 1.00 87.38 211 GLY A N 1
ATOM 1659 C CA . GLY A 1 211 ? -8.093 9.327 21.557 1.00 87.38 211 GLY A CA 1
ATOM 1660 C C . GLY A 1 211 ? -6.562 9.330 21.560 1.00 87.38 211 GLY A C 1
ATOM 1661 O O . GLY A 1 211 ? -5.929 9.615 20.537 1.00 87.38 211 GLY A O 1
ATOM 1662 N N . LEU A 1 212 ? -5.968 8.998 22.710 1.00 92.75 212 LEU A N 1
ATOM 1663 C CA . LEU A 1 212 ? -4.514 9.022 22.907 1.00 92.75 212 LEU A CA 1
ATOM 1664 C C . LEU A 1 212 ? -3.843 7.693 22.543 1.00 92.75 212 LEU A C 1
ATOM 1666 O O . LEU A 1 212 ? -2.660 7.676 22.226 1.00 92.75 212 LEU A O 1
ATOM 1670 N N . GLU A 1 213 ? -4.583 6.583 22.551 1.00 96.12 213 GLU A N 1
ATOM 1671 C CA . GLU A 1 213 ? -4.057 5.259 22.204 1.00 96.12 213 GLU A CA 1
ATOM 1672 C C . GLU A 1 213 ? -4.995 4.509 21.256 1.00 96.12 213 GLU A C 1
ATOM 1674 O O . GLU A 1 213 ? -6.070 4.052 21.654 1.00 96.12 213 GLU A O 1
ATOM 1679 N N . TRP A 1 214 ? -4.582 4.357 19.999 1.00 97.31 214 TRP A N 1
ATOM 1680 C CA . TRP A 1 214 ? -5.351 3.640 18.981 1.00 97.31 214 TRP A CA 1
ATOM 1681 C C . TRP A 1 214 ? -4.450 3.108 17.867 1.00 97.31 214 TRP A C 1
ATOM 1683 O O . TRP A 1 214 ? -3.355 3.619 17.654 1.00 97.31 214 TRP A O 1
ATOM 1693 N N . ALA A 1 215 ? -4.917 2.098 17.130 1.00 98.00 215 ALA A N 1
ATOM 1694 C CA . ALA A 1 215 ? -4.291 1.664 15.884 1.00 98.00 215 ALA A CA 1
ATOM 1695 C C . ALA A 1 215 ? -5.347 1.361 14.821 1.00 98.00 215 ALA A C 1
ATOM 1697 O O . ALA A 1 215 ? -6.415 0.825 15.127 1.00 98.00 215 ALA A O 1
ATOM 1698 N N . VAL A 1 216 ? -5.033 1.704 13.573 1.00 98.50 216 VAL A N 1
ATOM 1699 C CA . VAL A 1 216 ? -5.903 1.525 12.406 1.00 98.50 216 VAL A CA 1
ATOM 1700 C C . VAL A 1 216 ? -5.093 0.920 11.270 1.00 98.50 216 VAL A C 1
ATOM 1702 O O . VAL A 1 216 ? -3.988 1.370 10.962 1.00 98.50 216 VAL A O 1
ATOM 1705 N N . GLY A 1 217 ? -5.653 -0.095 10.623 1.00 98.44 217 GLY A N 1
ATOM 1706 C CA . GLY A 1 217 ? -5.040 -0.704 9.455 1.00 98.44 217 GLY A CA 1
ATOM 1707 C C . GLY A 1 217 ? -5.806 -1.919 8.969 1.00 98.44 217 GLY A C 1
ATOM 1708 O O . GLY A 1 217 ? -7.039 -1.937 8.974 1.00 98.44 217 GLY A O 1
ATOM 1709 N N . VAL A 1 218 ? -5.066 -2.941 8.556 1.00 98.62 218 VAL A N 1
ATOM 1710 C CA . VAL A 1 218 ? -5.620 -4.224 8.126 1.00 98.62 218 VAL A CA 1
ATOM 1711 C C . VAL A 1 218 ? -4.842 -5.388 8.718 1.00 98.62 218 VAL A C 1
ATOM 1713 O O . VAL A 1 218 ? -3.698 -5.238 9.148 1.00 98.62 218 VAL A O 1
ATOM 1716 N N . ALA A 1 219 ? -5.456 -6.563 8.725 1.00 98.00 219 ALA A N 1
ATOM 1717 C CA . ALA A 1 219 ? -4.816 -7.776 9.190 1.00 98.00 219 ALA A CA 1
ATOM 1718 C C . ALA A 1 219 ? -5.301 -9.018 8.433 1.00 98.00 219 ALA A C 1
ATOM 1720 O O . ALA A 1 219 ? -6.367 -9.027 7.808 1.00 98.00 219 ALA A O 1
ATOM 1721 N N . SER A 1 220 ? -4.501 -10.077 8.502 1.00 97.00 220 SER A N 1
ATOM 1722 C CA . SER A 1 220 ? -4.864 -11.399 7.989 1.00 97.00 220 SER A CA 1
ATOM 1723 C C . SER A 1 220 ? -5.943 -12.053 8.864 1.00 97.00 220 SER A C 1
ATOM 1725 O O . SER A 1 220 ? -5.903 -11.925 10.089 1.00 97.00 220 SER A O 1
ATOM 1727 N N . PRO A 1 221 ? -6.866 -12.854 8.302 1.00 94.75 221 PRO A N 1
ATOM 1728 C CA . PRO A 1 221 ? -7.745 -13.713 9.096 1.00 94.75 221 PRO A CA 1
ATOM 1729 C C . PRO A 1 221 ? -6.987 -14.689 10.010 1.00 94.75 221 PRO A C 1
ATOM 1731 O O . PRO A 1 221 ? -7.557 -15.108 11.019 1.00 94.75 221 PRO A O 1
ATOM 1734 N N . HIS A 1 222 ? -5.737 -15.026 9.678 1.00 93.81 222 HIS A N 1
ATOM 1735 C CA . HIS A 1 222 ? -4.886 -15.991 10.376 1.00 93.81 222 HIS A CA 1
ATOM 1736 C C . HIS A 1 222 ? -4.043 -15.394 11.508 1.00 93.81 222 HIS A C 1
ATOM 1738 O O . HIS A 1 222 ? -3.281 -16.128 12.135 1.00 93.81 222 HIS A O 1
ATOM 1744 N N . LEU A 1 223 ? -4.161 -14.091 11.784 1.00 93.75 223 LEU A N 1
ATOM 1745 C CA . LEU A 1 223 ? -3.465 -13.469 12.911 1.00 93.75 223 LEU A CA 1
ATOM 1746 C C . LEU A 1 223 ? -3.808 -14.188 14.232 1.00 93.75 223 LEU A C 1
ATOM 1748 O O . LEU A 1 223 ? -4.941 -14.642 14.438 1.00 93.75 223 LEU A O 1
ATOM 1752 N N . GLN A 1 224 ? -2.840 -14.260 15.145 1.00 93.06 224 GLN A N 1
ATOM 1753 C CA . GLN A 1 224 ? -3.023 -14.856 16.468 1.00 93.06 224 GLN A CA 1
ATOM 1754 C C . GLN A 1 224 ? -3.905 -13.962 17.351 1.00 93.06 224 GLN A C 1
ATOM 1756 O O . GLN A 1 224 ? -3.646 -12.773 17.484 1.00 93.06 224 GLN A O 1
ATOM 1761 N N . ARG A 1 225 ? -4.949 -14.534 17.966 1.00 94.38 225 ARG A N 1
ATOM 1762 C CA . ARG A 1 225 ? -5.931 -13.784 18.786 1.00 94.38 225 ARG A CA 1
ATOM 1763 C C . ARG A 1 225 ? -5.916 -14.142 20.272 1.00 94.38 225 ARG A C 1
ATOM 1765 O O . ARG A 1 225 ? -6.543 -13.450 21.072 1.00 94.38 225 ARG A O 1
ATOM 1772 N N . LYS A 1 226 ? -5.239 -15.238 20.619 1.00 92.94 226 LYS A N 1
ATOM 1773 C CA . LYS A 1 226 ? -5.208 -15.848 21.953 1.00 92.94 226 LYS A CA 1
ATOM 1774 C C . LYS A 1 226 ? -3.778 -16.238 22.320 1.00 92.94 226 LYS A C 1
ATOM 1776 O O . LYS A 1 226 ? -2.969 -16.516 21.430 1.00 92.94 226 LYS A O 1
ATOM 1781 N N . GLY A 1 227 ? -3.504 -16.345 23.616 1.00 89.88 227 GLY A N 1
ATOM 1782 C CA . GLY A 1 227 ? -2.195 -16.724 24.149 1.00 89.88 227 GLY A CA 1
ATOM 1783 C C . GLY A 1 227 ? -1.313 -15.512 24.439 1.00 89.88 227 GLY A C 1
ATOM 1784 O O . GLY A 1 227 ? -1.793 -14.523 24.991 1.00 89.88 227 GLY A O 1
ATOM 1785 N N . ASP A 1 228 ? -0.031 -15.605 24.092 1.00 84.88 228 ASP A N 1
ATOM 1786 C CA . ASP A 1 228 ? 0.966 -14.590 24.436 1.00 84.88 228 ASP A CA 1
ATOM 1787 C C . ASP A 1 228 ? 0.737 -13.256 23.717 1.00 84.88 228 ASP A C 1
ATOM 1789 O O . ASP A 1 228 ? 0.277 -13.212 22.572 1.00 84.88 228 ASP A O 1
ATOM 1793 N N . ALA A 1 229 ? 1.084 -12.164 24.405 1.00 82.25 229 ALA A N 1
ATOM 1794 C CA . ALA A 1 229 ? 1.060 -10.819 23.841 1.00 82.25 229 ALA A CA 1
ATOM 1795 C C . ALA A 1 229 ? 1.984 -10.729 22.623 1.00 82.25 229 ALA A C 1
ATOM 1797 O O . ALA A 1 229 ? 3.099 -11.260 22.619 1.00 82.25 229 ALA A O 1
ATOM 1798 N N . TYR A 1 230 ? 1.525 -10.028 21.593 1.00 83.69 230 TYR A N 1
ATOM 1799 C CA . TYR A 1 230 ? 2.248 -9.871 20.339 1.00 83.69 230 TYR A CA 1
ATOM 1800 C C . TYR A 1 230 ? 2.309 -8.397 19.959 1.00 83.69 230 TYR A C 1
ATOM 1802 O O . TYR A 1 230 ? 1.394 -7.620 20.213 1.00 83.69 230 TYR A O 1
ATOM 1810 N N . MET A 1 231 ? 3.402 -7.997 19.316 1.00 86.69 231 MET A N 1
ATOM 1811 C CA . MET A 1 231 ? 3.507 -6.637 18.794 1.00 86.69 231 MET A CA 1
ATOM 1812 C C . MET A 1 231 ? 2.834 -6.559 17.430 1.00 86.69 231 MET A C 1
ATOM 1814 O O . MET A 1 231 ? 2.985 -7.461 16.603 1.00 86.69 231 MET A O 1
ATOM 1818 N N . PHE A 1 232 ? 2.148 -5.452 17.170 1.00 92.88 232 PHE A N 1
ATOM 1819 C CA . PHE A 1 232 ? 1.589 -5.191 15.851 1.00 92.88 232 PHE A CA 1
ATOM 1820 C C . PHE A 1 232 ? 2.734 -4.932 14.877 1.00 92.88 232 PHE A C 1
ATOM 1822 O O . PHE A 1 232 ? 3.543 -4.037 15.091 1.00 92.88 232 PHE A O 1
ATOM 1829 N N . ARG A 1 233 ? 2.844 -5.790 13.864 1.00 94.75 233 ARG A N 1
ATOM 1830 C CA . ARG A 1 233 ? 3.822 -5.709 12.776 1.00 94.75 233 ARG A CA 1
ATOM 1831 C C . ARG A 1 233 ? 3.440 -6.703 11.674 1.00 94.75 233 ARG A C 1
ATOM 1833 O O . ARG A 1 233 ? 2.735 -7.676 11.975 1.00 94.75 233 ARG A O 1
ATOM 1840 N N . PRO A 1 234 ? 3.970 -6.568 10.447 1.00 95.25 234 PRO A N 1
ATOM 1841 C CA . PRO A 1 234 ? 3.657 -7.488 9.354 1.00 95.25 234 PRO A CA 1
ATOM 1842 C C . PRO A 1 234 ? 3.933 -8.964 9.671 1.00 95.25 234 PRO A C 1
ATOM 1844 O O . PRO A 1 234 ? 3.194 -9.836 9.228 1.00 95.25 234 PRO A O 1
ATOM 1847 N N . GLN A 1 235 ? 4.942 -9.271 10.495 1.00 93.88 235 GLN A N 1
ATOM 1848 C CA . GLN A 1 235 ? 5.257 -10.647 10.917 1.00 93.88 235 GLN A CA 1
ATOM 1849 C C . GLN A 1 235 ? 4.174 -11.265 11.816 1.00 93.88 235 GLN A C 1
ATOM 1851 O O . GLN A 1 235 ? 4.035 -12.482 11.849 1.00 93.88 235 GLN A O 1
ATOM 1856 N N . ALA A 1 236 ? 3.403 -10.434 12.524 1.00 94.31 236 ALA A N 1
ATOM 1857 C CA . ALA A 1 236 ? 2.201 -10.840 13.254 1.00 94.31 236 ALA A CA 1
ATOM 1858 C C . ALA A 1 236 ? 0.938 -10.782 12.369 1.00 94.31 236 ALA A C 1
ATOM 1860 O O . ALA A 1 236 ? -0.177 -10.925 12.866 1.00 94.31 236 ALA A O 1
ATOM 1861 N N . LEU A 1 237 ? 1.117 -10.583 11.056 1.00 96.62 237 LEU A N 1
ATOM 1862 C CA . LEU A 1 237 ? 0.076 -10.462 10.038 1.00 96.62 237 LEU A CA 1
ATOM 1863 C C . LEU A 1 237 ? -0.845 -9.248 10.233 1.00 96.62 237 LEU A C 1
ATOM 1865 O O . LEU A 1 237 ? -2.049 -9.318 9.966 1.00 96.62 237 LEU A O 1
ATOM 1869 N N . ILE A 1 238 ? -0.268 -8.141 10.709 1.00 97.31 238 ILE A N 1
ATOM 1870 C CA . ILE A 1 238 ? -0.952 -6.869 10.957 1.00 97.31 238 ILE A CA 1
ATOM 1871 C C . ILE A 1 238 ? -0.169 -5.746 10.270 1.00 97.31 238 ILE A C 1
ATOM 1873 O O . ILE A 1 238 ? 1.035 -5.612 10.468 1.00 97.31 238 ILE A O 1
ATOM 1877 N N . TRP A 1 239 ? -0.863 -4.912 9.500 1.00 98.19 239 TRP A N 1
ATOM 1878 C CA . TRP A 1 239 ? -0.310 -3.729 8.841 1.00 98.19 239 TRP A CA 1
ATOM 1879 C C . TRP A 1 239 ? -1.113 -2.518 9.300 1.00 98.19 239 TRP A C 1
ATOM 1881 O O . TRP A 1 239 ? -2.253 -2.330 8.869 1.00 98.19 239 TRP A O 1
ATOM 1891 N N . CYS A 1 240 ? -0.563 -1.722 10.215 1.00 98.31 240 CYS A N 1
ATOM 1892 C CA . CYS A 1 240 ? -1.285 -0.605 10.815 1.00 98.31 240 CYS A CA 1
ATOM 1893 C C . CYS A 1 240 ? -0.374 0.557 11.209 1.00 98.31 240 CYS A C 1
ATOM 1895 O O . CYS A 1 240 ? 0.827 0.409 11.436 1.00 98.31 240 CYS A O 1
ATOM 1897 N N . ILE A 1 241 ? -0.988 1.729 11.322 1.00 98.12 241 ILE A N 1
ATOM 1898 C CA . ILE A 1 241 ? -0.408 2.858 12.045 1.00 98.12 241 ILE A CA 1
ATOM 1899 C C . ILE A 1 241 ? -1.066 2.945 13.415 1.00 98.12 241 ILE A C 1
ATOM 1901 O O . ILE A 1 241 ? -2.228 2.559 13.576 1.00 98.12 241 ILE A O 1
ATOM 1905 N N . ALA A 1 242 ? -0.341 3.480 14.384 1.00 97.25 242 ALA A N 1
ATOM 1906 C CA . ALA A 1 242 ? -0.820 3.654 15.739 1.00 97.25 242 ALA A CA 1
ATOM 1907 C C . ALA A 1 242 ? -0.476 5.034 16.288 1.00 97.25 242 ALA A C 1
ATOM 1909 O O . ALA A 1 242 ? 0.501 5.665 15.879 1.00 97.25 242 ALA A O 1
ATOM 1910 N N . ARG A 1 243 ? -1.276 5.468 17.256 1.00 95.94 243 ARG A N 1
ATOM 1911 C CA . ARG A 1 243 ? -0.940 6.530 18.192 1.00 95.94 243 ARG A CA 1
ATOM 1912 C C . ARG A 1 243 ? -0.675 5.906 19.558 1.00 95.94 243 ARG A C 1
ATOM 1914 O O . ARG A 1 243 ? -1.501 5.136 20.047 1.00 95.94 243 ARG A O 1
ATOM 1921 N N . PHE A 1 244 ? 0.445 6.276 20.167 1.00 93.56 244 PHE A N 1
ATOM 1922 C CA . PHE A 1 244 ? 0.792 5.967 21.550 1.00 93.56 244 PHE A CA 1
ATOM 1923 C C . PHE A 1 244 ? 1.040 7.270 22.301 1.00 93.56 244 PHE A C 1
ATOM 1925 O O . PHE A 1 244 ? 2.118 7.862 22.212 1.00 93.56 244 PHE A O 1
ATOM 1932 N N . THR A 1 245 ? 0.018 7.725 23.018 1.00 90.19 245 THR A N 1
ATOM 1933 C CA . THR A 1 245 ? 0.017 8.977 23.776 1.00 90.19 245 THR A CA 1
ATOM 1934 C C . THR A 1 245 ? 0.263 10.180 22.855 1.00 90.19 245 THR A C 1
ATOM 1936 O O . THR A 1 245 ? -0.664 10.658 22.193 1.00 90.19 245 THR A O 1
ATOM 1939 N N . ASP A 1 246 ? 1.515 10.615 22.726 1.00 86.75 246 ASP A N 1
ATOM 1940 C CA . ASP A 1 246 ? 1.921 11.785 21.942 1.00 86.75 246 ASP A CA 1
ATOM 1941 C C . ASP A 1 246 ? 2.640 11.414 20.636 1.00 86.75 246 ASP A C 1
ATOM 1943 O O . ASP A 1 246 ? 2.916 12.282 19.809 1.00 86.75 246 ASP A O 1
ATOM 1947 N N . ALA A 1 247 ? 2.951 10.131 20.432 1.00 92.31 247 ALA A N 1
ATOM 1948 C CA . ALA A 1 247 ? 3.666 9.653 19.258 1.00 92.31 247 ALA A CA 1
ATOM 1949 C C . ALA A 1 247 ? 2.719 8.979 18.263 1.00 92.31 247 ALA A C 1
ATOM 1951 O O . ALA A 1 247 ? 1.875 8.169 18.641 1.00 92.31 247 ALA A O 1
ATOM 1952 N N . PHE A 1 248 ? 2.911 9.272 16.979 1.00 95.56 248 PHE A N 1
ATOM 1953 C CA . PHE A 1 248 ? 2.265 8.570 15.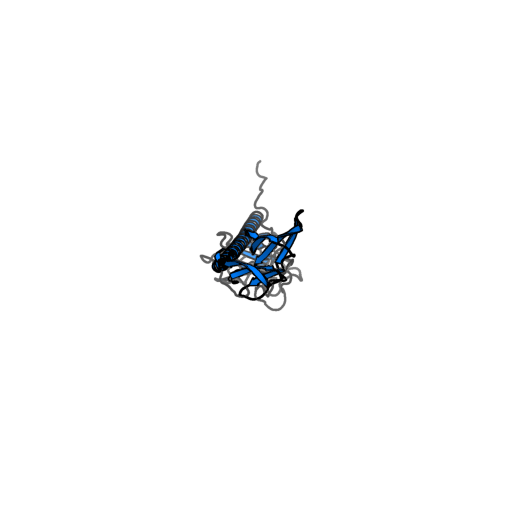876 1.00 95.56 248 PHE A CA 1
ATOM 1954 C C . PHE A 1 248 ? 3.315 7.742 15.141 1.00 95.56 248 PHE A C 1
ATOM 1956 O O . PHE A 1 248 ? 4.329 8.286 14.699 1.00 95.56 248 PHE A O 1
ATOM 1963 N N . THR A 1 249 ? 3.066 6.446 14.984 1.00 96.94 249 THR A N 1
ATOM 1964 C CA . THR A 1 249 ? 4.060 5.488 14.490 1.00 96.94 249 THR A CA 1
ATOM 1965 C C . THR A 1 249 ? 3.436 4.528 13.482 1.00 96.94 249 THR A C 1
ATOM 1967 O O . THR A 1 249 ? 2.348 3.998 13.698 1.00 96.94 249 THR A O 1
ATOM 1970 N N . ALA A 1 250 ? 4.132 4.268 12.379 1.00 97.75 250 ALA A N 1
ATOM 1971 C CA . ALA A 1 250 ? 3.862 3.128 11.513 1.00 97.75 250 ALA A CA 1
ATOM 1972 C C . ALA A 1 250 ? 4.495 1.868 12.105 1.00 97.75 250 ALA A C 1
ATOM 1974 O O . ALA A 1 250 ? 5.707 1.835 12.337 1.00 97.75 250 ALA A O 1
ATOM 1975 N N . LEU A 1 251 ? 3.684 0.835 12.322 1.00 96.94 251 LEU A N 1
ATOM 1976 C CA . LEU A 1 251 ? 4.114 -0.419 12.930 1.00 96.94 251 LEU A CA 1
ATOM 1977 C C . LEU A 1 251 ? 4.506 -1.427 11.847 1.00 96.94 251 LEU A C 1
ATOM 1979 O O . LEU A 1 251 ? 3.819 -2.412 11.593 1.00 96.94 251 LEU A O 1
ATOM 1983 N N . ASP A 1 252 ? 5.609 -1.121 11.164 1.00 94.44 252 ASP A N 1
ATOM 1984 C CA . ASP A 1 252 ? 6.281 -2.017 10.220 1.00 94.44 252 ASP A CA 1
ATOM 1985 C C . ASP A 1 252 ? 7.433 -2.770 10.924 1.00 94.44 252 ASP A C 1
ATOM 1987 O O . ASP A 1 252 ? 7.731 -2.553 12.097 1.00 94.44 252 ASP A O 1
ATOM 1991 N N . THR A 1 253 ? 8.133 -3.632 10.192 1.00 89.44 253 THR A N 1
ATOM 1992 C CA . THR A 1 253 ? 9.370 -4.326 10.576 1.00 89.44 253 THR A CA 1
ATOM 1993 C C . THR A 1 253 ? 10.371 -3.392 11.253 1.00 89.44 253 THR A C 1
ATOM 1995 O O . THR A 1 253 ? 11.061 -3.790 12.190 1.00 89.44 253 THR A O 1
ATOM 1998 N N . LYS A 1 254 ? 10.436 -2.142 10.786 1.00 91.88 254 LYS A N 1
ATOM 1999 C CA . LYS A 1 254 ? 11.088 -1.047 11.492 1.00 91.88 254 LYS A CA 1
ATOM 2000 C C . LYS A 1 254 ? 10.065 0.052 11.753 1.00 91.88 254 LYS A C 1
ATOM 2002 O O . LYS A 1 254 ? 9.619 0.723 10.820 1.00 91.88 254 LYS A O 1
ATOM 2007 N N . GLU A 1 255 ? 9.763 0.265 13.027 1.00 92.94 255 GLU A N 1
ATOM 2008 C CA . GLU A 1 255 ? 8.893 1.353 13.460 1.00 92.94 255 GLU A CA 1
ATOM 2009 C C . GLU A 1 255 ? 9.402 2.703 12.946 1.00 92.94 255 GLU A C 1
ATOM 2011 O O . GLU A 1 255 ? 10.600 3.006 12.995 1.00 92.94 255 GLU A O 1
ATOM 2016 N N . SER A 1 256 ? 8.480 3.496 12.406 1.00 94.56 256 SER A N 1
ATOM 2017 C CA . SER A 1 256 ? 8.787 4.774 11.763 1.00 94.56 256 SER A CA 1
ATOM 2018 C C . SER A 1 256 ? 7.800 5.847 12.229 1.00 94.56 256 SER A C 1
ATOM 2020 O O . SER A 1 256 ? 6.595 5.596 12.189 1.00 94.56 256 SER A O 1
ATOM 2022 N N . PRO A 1 257 ? 8.258 7.036 12.660 1.00 96.06 257 PRO A N 1
ATOM 2023 C CA . PRO A 1 257 ? 7.359 8.113 13.065 1.00 96.06 257 PRO A CA 1
ATOM 2024 C C . PRO A 1 257 ? 6.547 8.628 11.868 1.00 96.06 257 PRO A C 1
ATOM 2026 O O . PRO A 1 257 ? 7.068 8.733 10.756 1.00 96.06 257 PRO A O 1
ATOM 2029 N N . LEU A 1 258 ? 5.277 8.963 12.097 1.00 95.81 258 LEU A N 1
ATOM 2030 C CA . LEU A 1 258 ? 4.389 9.506 11.069 1.00 95.81 258 LEU A CA 1
ATOM 2031 C C . LEU A 1 258 ? 4.543 11.031 10.939 1.00 95.81 258 LEU A C 1
ATOM 2033 O O . LEU A 1 258 ? 4.743 11.715 11.945 1.00 95.81 258 LEU A O 1
ATOM 2037 N N . PRO A 1 259 ? 4.377 11.594 9.729 1.00 93.44 259 PRO A N 1
ATOM 2038 C CA . PRO A 1 259 ? 4.474 13.031 9.479 1.00 93.44 259 PRO A CA 1
ATOM 2039 C C . PRO A 1 259 ? 3.187 13.781 9.884 1.00 93.44 259 PRO A C 1
ATOM 2041 O O . PRO A 1 259 ? 2.568 14.452 9.064 1.00 93.44 259 PRO A O 1
ATOM 2044 N N . VAL A 1 260 ? 2.754 13.660 11.142 1.00 89.81 260 VAL A N 1
ATOM 2045 C CA . VAL A 1 260 ? 1.548 14.340 11.650 1.00 89.81 260 VAL A CA 1
ATOM 2046 C C . VAL A 1 260 ? 1.900 15.759 12.102 1.00 89.81 260 VAL A C 1
ATOM 2048 O O . VAL A 1 260 ? 2.626 15.958 13.077 1.00 89.81 260 VAL A O 1
ATOM 2051 N N . VAL A 1 261 ? 1.381 16.763 11.394 1.00 75.69 261 VAL A N 1
ATOM 2052 C CA . VAL A 1 261 ? 1.641 18.182 11.680 1.00 75.69 261 VAL A CA 1
ATOM 2053 C C . VAL A 1 261 ? 0.667 18.693 12.745 1.00 75.69 261 VAL A C 1
ATOM 2055 O O . VAL A 1 261 ? -0.535 18.476 12.658 1.00 75.69 261 VAL A O 1
ATOM 2058 N N . GLY A 1 262 ? 1.175 19.390 13.765 1.00 74.44 262 GLY A N 1
ATOM 2059 C CA . GLY A 1 262 ? 0.336 19.994 14.810 1.00 74.44 262 GLY A CA 1
ATOM 2060 C C . GLY A 1 262 ? -0.216 19.013 15.852 1.00 74.44 262 GLY A C 1
ATOM 2061 O O . GLY A 1 262 ? -1.050 19.406 16.662 1.00 74.44 262 GLY A O 1
ATOM 2062 N N . GLY A 1 263 ? 0.239 17.754 15.847 1.00 74.50 263 GLY A N 1
ATOM 2063 C CA . GLY A 1 263 ? -0.073 16.761 16.885 1.00 74.50 263 GLY A CA 1
ATOM 2064 C C . GLY A 1 263 ? -1.532 16.296 16.927 1.00 74.50 263 GLY A C 1
ATOM 2065 O O . GLY A 1 263 ? -1.929 15.630 17.881 1.00 74.50 263 GLY A O 1
ATOM 2066 N N . THR A 1 264 ? -2.334 16.633 15.916 1.00 83.00 264 THR A N 1
ATOM 2067 C CA . THR A 1 264 ? -3.744 16.242 15.835 1.00 83.00 264 THR A CA 1
ATOM 2068 C C . THR A 1 264 ? -3.990 15.470 14.551 1.00 83.00 264 THR A C 1
ATOM 2070 O O . THR A 1 264 ? -3.608 15.895 13.468 1.00 83.00 264 THR A O 1
ATOM 2073 N N . LEU A 1 265 ? -4.617 14.307 14.688 1.00 91.81 265 LEU A N 1
ATOM 2074 C CA . LEU A 1 265 ? -5.051 13.464 13.585 1.00 91.81 265 LEU A CA 1
ATOM 2075 C C . LEU A 1 265 ? -6.419 12.939 13.987 1.00 91.81 265 LEU A C 1
ATOM 2077 O O . LEU A 1 265 ? -6.510 12.076 14.850 1.00 91.81 265 LEU A O 1
ATOM 2081 N N . GLU A 1 266 ? -7.473 13.514 13.417 1.00 92.88 266 GLU A N 1
ATOM 2082 C CA . GLU A 1 266 ? -8.850 13.219 13.837 1.00 92.88 266 GLU A CA 1
ATOM 2083 C C . GLU A 1 266 ? -9.504 12.130 12.987 1.00 92.88 266 GLU A C 1
ATOM 2085 O O . GLU A 1 266 ? -10.447 11.469 13.432 1.00 92.88 266 GLU A O 1
ATOM 2090 N N . LYS A 1 267 ? -9.015 11.933 11.757 1.00 95.06 267 LYS A N 1
ATOM 2091 C CA . LYS A 1 267 ? -9.580 10.977 10.811 1.00 95.06 267 LYS A CA 1
ATOM 2092 C C . LYS A 1 267 ? -8.509 10.369 9.912 1.00 95.06 267 LYS A C 1
ATOM 2094 O O . LYS A 1 267 ? -7.792 11.084 9.214 1.00 95.06 267 LYS A O 1
ATOM 2099 N N . VAL A 1 268 ? -8.475 9.042 9.873 1.00 97.25 268 VAL A N 1
ATOM 2100 C CA . VAL A 1 268 ? -7.571 8.260 9.028 1.00 97.25 268 VAL A CA 1
ATOM 2101 C C . VAL A 1 268 ? -8.335 7.730 7.822 1.00 97.25 268 VAL A C 1
ATOM 2103 O O . VAL A 1 268 ? -9.327 7.017 7.970 1.00 97.25 268 VAL A O 1
ATOM 2106 N N . GLY A 1 269 ? -7.863 8.069 6.625 1.00 97.56 269 GLY A N 1
ATOM 2107 C CA . GLY A 1 269 ? -8.282 7.431 5.382 1.00 97.56 269 GLY A CA 1
ATOM 2108 C C . GLY A 1 269 ? -7.448 6.178 5.138 1.00 97.56 269 GLY A C 1
ATOM 2109 O O . GLY A 1 269 ? -6.220 6.237 5.185 1.00 97.56 269 GLY A O 1
ATOM 2110 N N . VAL A 1 270 ? -8.103 5.056 4.866 1.00 98.31 270 VAL A N 1
ATOM 2111 C CA . VAL A 1 270 ? -7.463 3.763 4.629 1.00 98.31 270 VAL A CA 1
ATOM 2112 C C . VAL A 1 270 ? -7.773 3.316 3.213 1.00 98.31 270 VAL A C 1
ATOM 2114 O O . VAL A 1 270 ? -8.937 3.144 2.864 1.00 98.31 270 VAL A O 1
ATOM 2117 N N . TYR A 1 271 ? -6.737 3.114 2.405 1.00 97.50 271 TYR A N 1
ATOM 2118 C CA . TYR A 1 271 ? -6.858 2.594 1.050 1.00 97.50 271 TYR A CA 1
ATOM 2119 C C . TYR A 1 271 ? -6.108 1.289 0.890 1.00 97.50 271 TYR A C 1
ATOM 2121 O O . TYR A 1 271 ? -4.901 1.214 1.114 1.00 97.50 271 TYR A O 1
ATOM 2129 N N . LEU A 1 272 ? -6.837 0.278 0.451 1.00 97.69 272 LEU A N 1
ATOM 2130 C CA . LEU A 1 272 ? -6.352 -1.072 0.266 1.00 97.69 272 LEU A CA 1
ATOM 2131 C C . LEU A 1 272 ? -6.406 -1.418 -1.222 1.00 97.69 272 LEU A C 1
ATOM 2133 O O . LEU A 1 272 ? -7.491 -1.479 -1.796 1.00 97.69 272 LEU A O 1
ATOM 2137 N N . ASN A 1 273 ? -5.249 -1.663 -1.834 1.00 95.62 273 ASN A N 1
ATOM 2138 C CA . ASN A 1 273 ? -5.134 -2.128 -3.214 1.00 95.62 273 ASN A CA 1
ATOM 2139 C C . ASN A 1 273 ? -4.819 -3.626 -3.232 1.00 95.62 273 ASN A C 1
ATOM 2141 O O . ASN A 1 273 ? -3.757 -4.030 -2.766 1.00 95.62 273 ASN A O 1
ATOM 2145 N N . LEU A 1 274 ? -5.722 -4.435 -3.791 1.00 95.00 274 LEU A N 1
ATOM 2146 C CA . LEU A 1 274 ? -5.561 -5.882 -3.964 1.00 95.00 274 LEU A CA 1
ATOM 2147 C C . LEU A 1 274 ? -5.570 -6.324 -5.443 1.00 95.00 274 LEU A C 1
ATOM 2149 O O . LEU A 1 274 ? -5.366 -7.506 -5.699 1.00 95.00 274 LEU A O 1
ATOM 2153 N N . SER A 1 275 ? -5.758 -5.402 -6.400 1.00 89.56 275 SER A N 1
ATOM 2154 C CA . SER A 1 275 ? -5.891 -5.698 -7.846 1.00 89.56 275 SER A CA 1
ATOM 2155 C C . SER A 1 275 ? -4.550 -5.923 -8.570 1.00 89.56 275 SER A C 1
ATOM 2157 O O . SER A 1 275 ? -4.511 -6.174 -9.774 1.00 89.56 275 SER A O 1
ATOM 2159 N N . GLY A 1 276 ? -3.427 -5.775 -7.866 1.00 85.62 276 GLY A N 1
ATOM 2160 C CA . GLY A 1 276 ? -2.074 -5.895 -8.408 1.00 85.62 276 GLY A CA 1
ATOM 2161 C C . GLY A 1 276 ? -1.061 -6.094 -7.279 1.00 85.62 276 GLY A C 1
ATOM 2162 O O . GLY A 1 276 ? -1.208 -7.059 -6.528 1.00 85.62 276 GLY A O 1
ATOM 2163 N N . PRO A 1 277 ? -0.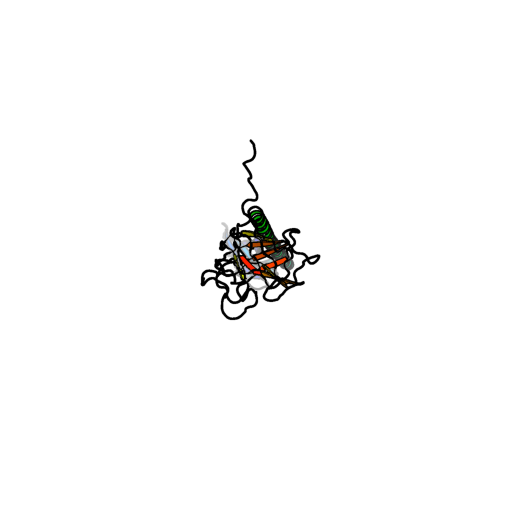042 -5.221 -7.115 1.00 89.25 277 PRO A N 1
ATOM 2164 C CA . PRO A 1 277 ? 0.755 -5.243 -5.893 1.00 89.25 277 PRO A CA 1
ATOM 2165 C C . PRO A 1 277 ? -0.167 -4.973 -4.698 1.00 89.25 277 PRO A C 1
ATOM 2167 O O . PRO A 1 277 ? -0.971 -4.039 -4.726 1.00 89.25 277 PRO A O 1
ATOM 2170 N N . ARG A 1 278 ? -0.076 -5.827 -3.677 1.00 94.12 278 ARG A N 1
ATOM 2171 C CA . ARG A 1 278 ? -0.933 -5.753 -2.493 1.00 94.12 278 ARG A CA 1
ATOM 2172 C C . ARG A 1 278 ? -0.387 -4.695 -1.553 1.00 94.12 278 ARG A C 1
ATOM 2174 O O . ARG A 1 278 ? 0.626 -4.915 -0.895 1.00 94.12 278 ARG A O 1
ATOM 2181 N N . GLU A 1 279 ? -1.040 -3.546 -1.522 1.00 95.94 279 GLU A N 1
ATOM 2182 C CA . GLU A 1 279 ? -0.548 -2.363 -0.822 1.00 95.94 279 GLU A CA 1
ATOM 2183 C C . GLU A 1 279 ? -1.635 -1.756 0.062 1.00 95.94 279 GLU A C 1
ATOM 2185 O O . GLU A 1 279 ? -2.815 -1.726 -0.298 1.00 95.94 279 GLU A O 1
ATOM 2190 N N . LEU A 1 280 ? -1.216 -1.223 1.207 1.00 97.75 280 LEU A N 1
ATOM 2191 C CA . LEU A 1 280 ? -2.056 -0.443 2.106 1.00 97.75 280 LEU A CA 1
ATOM 2192 C C . LEU A 1 280 ? -1.476 0.959 2.207 1.00 97.75 280 LEU A C 1
ATOM 2194 O O . LEU A 1 280 ? -0.341 1.128 2.639 1.00 97.75 280 LEU A O 1
ATOM 2198 N N . HIS A 1 281 ? -2.268 1.965 1.875 1.00 97.06 281 HIS A N 1
ATOM 2199 C CA . HIS A 1 281 ? -1.884 3.364 2.000 1.00 97.06 281 HIS A CA 1
ATOM 2200 C C . HIS A 1 281 ? -2.800 4.044 3.020 1.00 97.06 281 HIS A C 1
ATOM 2202 O O . HIS A 1 281 ? -4.023 3.914 2.943 1.00 97.06 281 HIS A O 1
ATOM 2208 N N . LEU A 1 282 ? -2.212 4.753 3.984 1.00 97.94 282 LEU A N 1
ATOM 2209 C CA . LEU A 1 282 ? -2.938 5.468 5.035 1.00 97.94 282 LEU A CA 1
ATOM 2210 C C . LEU A 1 282 ? -2.679 6.967 4.938 1.00 97.94 282 LEU A C 1
ATOM 2212 O O . LEU A 1 282 ? -1.549 7.392 4.689 1.00 97.94 282 LEU A O 1
ATOM 2216 N N . TYR A 1 283 ? -3.725 7.758 5.156 1.00 96.00 283 TYR A N 1
ATOM 2217 C CA . TYR A 1 283 ? -3.728 9.201 4.926 1.00 96.00 283 TYR A CA 1
ATOM 2218 C C . TYR A 1 283 ? -4.406 9.931 6.074 1.00 96.00 283 TYR A C 1
ATOM 2220 O O . TYR A 1 283 ? -5.339 9.404 6.684 1.00 96.00 283 TYR A O 1
ATOM 2228 N N . ASP A 1 284 ? -3.999 11.173 6.301 1.00 95.00 284 ASP A N 1
ATOM 2229 C CA . ASP A 1 284 ? -4.875 12.128 6.962 1.00 95.00 284 ASP A CA 1
ATOM 2230 C C . ASP A 1 284 ? -6.020 12.441 5.990 1.00 95.00 284 ASP A C 1
ATOM 2232 O O . ASP A 1 284 ? -5.804 12.951 4.891 1.00 95.00 284 ASP A O 1
ATOM 2236 N N . SER A 1 285 ? -7.251 12.091 6.359 1.00 89.75 285 SER A N 1
ATOM 2237 C CA . SER A 1 285 ? -8.417 12.256 5.481 1.00 89.75 285 SER A CA 1
ATOM 2238 C C . SER A 1 285 ? -8.793 13.732 5.255 1.00 89.75 285 SER A C 1
ATOM 2240 O O . SER A 1 285 ? -9.530 14.041 4.319 1.00 89.75 285 SER A O 1
ATOM 2242 N N . ARG A 1 286 ? -8.281 14.665 6.072 1.00 88.88 286 ARG A N 1
ATOM 2243 C CA . ARG A 1 286 ? -8.530 16.107 5.914 1.00 88.88 286 ARG A CA 1
ATOM 2244 C C . ARG A 1 286 ? -7.583 16.750 4.919 1.00 88.88 286 ARG A C 1
ATOM 2246 O O . ARG A 1 286 ? -8.042 17.445 4.015 1.00 88.88 286 ARG A O 1
ATOM 2253 N N . SER A 1 287 ? -6.280 16.549 5.100 1.00 90.81 287 SER A N 1
ATOM 2254 C CA . SER A 1 287 ? -5.265 17.146 4.225 1.00 90.81 287 SER A CA 1
ATOM 2255 C C . SER A 1 287 ? -4.951 16.289 3.000 1.00 90.81 287 SER A C 1
ATOM 2257 O O . SER A 1 287 ? -4.381 16.795 2.038 1.00 90.81 287 SER A O 1
ATOM 2259 N N . TRP A 1 288 ? -5.352 15.013 3.012 1.00 91.38 288 TRP A N 1
ATOM 2260 C CA . TRP A 1 288 ? -4.945 13.986 2.048 1.00 91.38 288 TRP A CA 1
ATOM 2261 C C . TRP A 1 288 ? -3.435 13.718 2.026 1.00 91.38 288 TRP A C 1
ATOM 2263 O O . TRP A 1 288 ? -2.935 13.066 1.105 1.00 91.38 288 TRP A O 1
ATOM 2273 N N . ASP A 1 289 ? -2.709 14.153 3.058 1.00 92.44 289 ASP A N 1
ATOM 2274 C CA . ASP A 1 289 ? -1.300 13.822 3.214 1.00 92.44 289 ASP A CA 1
ATOM 2275 C C . ASP A 1 289 ? -1.152 12.336 3.534 1.00 92.44 289 ASP A C 1
ATOM 2277 O O . ASP A 1 289 ? -1.808 11.787 4.426 1.00 92.44 289 ASP A O 1
ATOM 2281 N N . ARG A 1 290 ? -0.272 11.661 2.792 1.00 95.19 290 ARG A N 1
ATOM 2282 C CA . ARG A 1 290 ? 0.025 10.252 3.040 1.00 95.19 290 ARG A CA 1
ATOM 2283 C C . ARG A 1 290 ? 0.832 10.123 4.329 1.00 95.19 290 ARG A C 1
ATOM 2285 O O . ARG A 1 290 ? 1.962 10.599 4.401 1.00 95.19 290 ARG A O 1
ATOM 2292 N N . LEU A 1 291 ? 0.270 9.410 5.299 1.00 96.62 291 LEU A N 1
ATOM 2293 C CA . LEU A 1 291 ? 0.907 9.100 6.576 1.00 96.62 291 LEU A CA 1
ATOM 2294 C C . LEU A 1 291 ? 1.922 7.972 6.409 1.00 96.62 291 LEU A C 1
ATOM 2296 O O . LEU A 1 291 ? 3.062 8.090 6.850 1.00 96.62 291 LEU A O 1
ATOM 2300 N N . TYR A 1 292 ? 1.511 6.879 5.762 1.00 97.69 292 TYR A N 1
ATOM 2301 C CA . TYR A 1 292 ? 2.371 5.721 5.531 1.00 97.69 292 TYR A CA 1
ATOM 2302 C C . TYR A 1 292 ? 1.850 4.831 4.397 1.00 97.69 292 TYR A C 1
ATOM 2304 O O . TYR A 1 292 ? 0.675 4.899 4.031 1.00 97.69 292 TYR A O 1
ATOM 2312 N N . SER A 1 293 ? 2.721 3.976 3.860 1.00 96.75 293 SER A N 1
ATOM 2313 C CA . SER A 1 293 ? 2.357 2.939 2.893 1.00 96.75 293 SER A CA 1
ATOM 2314 C C . SER A 1 293 ? 3.060 1.624 3.209 1.00 96.75 293 SER A C 1
ATOM 2316 O O . SER A 1 293 ? 4.286 1.601 3.293 1.00 96.75 293 SER A O 1
ATOM 2318 N N . PHE A 1 294 ? 2.293 0.544 3.314 1.00 97.25 294 PHE A N 1
ATOM 2319 C CA . PHE A 1 294 ? 2.795 -0.821 3.415 1.00 97.25 294 PHE A CA 1
ATOM 2320 C C . PHE A 1 294 ? 2.743 -1.514 2.054 1.00 97.25 294 PHE A C 1
ATOM 2322 O O . PHE A 1 294 ? 1.752 -1.400 1.326 1.00 97.25 294 PHE A O 1
ATOM 2329 N N . THR A 1 295 ? 3.789 -2.275 1.749 1.00 94.81 295 THR A N 1
ATOM 2330 C CA . THR A 1 295 ? 3.847 -3.206 0.615 1.00 94.81 295 THR A CA 1
ATOM 2331 C C . THR A 1 295 ? 3.670 -4.642 1.103 1.00 94.81 295 THR A C 1
ATOM 2333 O O . THR A 1 295 ? 3.794 -4.914 2.297 1.00 94.81 295 THR A O 1
ATOM 2336 N N . ASP A 1 296 ? 3.368 -5.557 0.180 1.00 92.75 296 ASP A N 1
ATOM 2337 C CA . ASP A 1 296 ? 3.249 -6.998 0.446 1.00 92.75 296 ASP A CA 1
ATOM 2338 C C . ASP A 1 296 ? 2.226 -7.323 1.555 1.00 92.75 296 ASP A C 1
ATOM 2340 O O . ASP A 1 296 ? 2.476 -8.091 2.485 1.00 92.75 296 ASP A O 1
ATOM 2344 N N . VAL A 1 297 ? 1.051 -6.690 1.466 1.00 95.75 297 VAL A N 1
ATOM 2345 C CA . VAL A 1 297 ? -0.037 -6.846 2.440 1.00 95.75 297 VAL A CA 1
ATOM 2346 C C . VAL A 1 297 ? -0.736 -8.195 2.267 1.00 95.75 297 VAL A C 1
ATOM 2348 O O . VAL A 1 297 ? -1.456 -8.428 1.290 1.00 95.75 297 VAL A O 1
ATOM 2351 N N . GLY A 1 298 ? -0.591 -9.065 3.264 1.00 92.12 298 GLY A N 1
ATOM 2352 C CA . GLY A 1 298 ? -1.112 -10.432 3.233 1.00 92.12 298 GLY A CA 1
ATOM 2353 C C . GLY A 1 298 ? -0.484 -11.290 2.132 1.00 92.12 298 GLY A C 1
ATOM 2354 O O . GLY A 1 298 ? 0.391 -10.860 1.382 1.00 92.12 298 GLY A O 1
ATOM 2355 N N . GLN A 1 299 ? -0.949 -12.527 2.016 1.00 90.50 299 GLN A N 1
ATOM 2356 C CA . GLN A 1 299 ? -0.541 -13.441 0.952 1.00 90.50 299 GLN A CA 1
ATOM 2357 C C . GLN A 1 299 ? -1.369 -13.230 -0.324 1.00 90.50 299 GLN A C 1
ATOM 2359 O O . GLN A 1 299 ? -2.451 -12.631 -0.314 1.00 90.50 299 GLN A O 1
ATOM 2364 N N . GLU A 1 300 ? -0.868 -13.736 -1.453 1.00 86.44 300 GLU A N 1
ATOM 2365 C CA . GLU A 1 300 ? -1.585 -13.663 -2.727 1.00 86.44 300 GLU A CA 1
ATOM 2366 C C . GLU A 1 300 ? -2.967 -14.331 -2.607 1.00 86.44 300 GLU A C 1
ATOM 2368 O O . GLU A 1 300 ? -3.085 -15.457 -2.127 1.00 86.44 300 GLU A O 1
ATOM 2373 N N . ARG A 1 301 ? -4.023 -13.628 -3.046 1.00 86.81 301 ARG A N 1
ATOM 2374 C CA . ARG A 1 301 ? -5.437 -14.063 -2.979 1.00 86.81 301 ARG A CA 1
ATOM 2375 C C . ARG A 1 301 ? -5.986 -14.299 -1.567 1.00 86.81 301 ARG A C 1
ATOM 2377 O O . ARG A 1 301 ? -7.122 -14.753 -1.423 1.00 86.81 301 ARG A O 1
ATOM 2384 N N . GLU A 1 302 ? -5.224 -13.970 -0.529 1.00 93.31 302 GLU A N 1
ATOM 2385 C CA . GLU A 1 302 ? -5.695 -14.047 0.846 1.00 93.31 302 GLU A CA 1
ATOM 2386 C C . GLU A 1 302 ? -6.763 -12.980 1.111 1.00 93.31 302 GLU A C 1
ATOM 2388 O O . GLU A 1 302 ? -6.725 -11.869 0.566 1.00 93.31 302 GLU A O 1
ATOM 2393 N N . ARG A 1 303 ? -7.715 -13.310 1.986 1.00 96.19 303 ARG A N 1
ATOM 2394 C CA . ARG A 1 303 ? -8.630 -12.322 2.558 1.00 96.19 303 ARG A CA 1
ATOM 2395 C C . ARG A 1 303 ? -7.854 -11.375 3.466 1.00 96.19 303 ARG A C 1
ATOM 2397 O O . ARG A 1 303 ? -6.987 -11.805 4.212 1.00 96.19 303 ARG A O 1
ATOM 2404 N N . VAL A 1 304 ? -8.231 -10.107 3.457 1.00 97.56 304 VAL A N 1
ATOM 2405 C CA . VAL A 1 304 ? -7.707 -9.075 4.351 1.00 97.56 304 VAL A CA 1
ATOM 2406 C C . VAL A 1 304 ? -8.883 -8.429 5.069 1.00 97.56 304 VAL A C 1
ATOM 2408 O O . VAL A 1 304 ? -9.920 -8.153 4.462 1.00 97.56 304 VAL A O 1
ATOM 2411 N N . LEU A 1 305 ? -8.745 -8.235 6.376 1.00 98.38 305 LEU A N 1
ATOM 2412 C CA . LEU A 1 305 ? -9.784 -7.695 7.247 1.00 98.38 305 LEU A CA 1
ATOM 2413 C C . LEU A 1 305 ? -9.357 -6.322 7.770 1.00 98.38 305 LEU A C 1
ATOM 2415 O O . LEU A 1 305 ? -8.187 -6.152 8.113 1.00 98.38 305 LEU A O 1
ATOM 2419 N N . PRO A 1 306 ? -10.276 -5.351 7.887 1.00 98.50 306 PRO A N 1
ATOM 2420 C CA . PRO A 1 306 ? -10.010 -4.119 8.622 1.00 98.50 306 PRO A CA 1
ATOM 2421 C C . PRO A 1 306 ? -9.610 -4.438 10.062 1.00 98.50 306 PRO A C 1
ATOM 2423 O O . PRO A 1 306 ? -10.231 -5.284 10.708 1.00 98.50 306 PRO A O 1
ATOM 2426 N N . PHE A 1 307 ? -8.580 -3.764 10.555 1.00 98.62 307 PHE A N 1
ATOM 2427 C CA . PHE A 1 307 ? -8.005 -3.994 11.872 1.00 98.62 307 PHE A CA 1
ATOM 2428 C C . PHE A 1 307 ? -8.038 -2.720 12.705 1.00 98.62 307 PHE A C 1
ATOM 2430 O O . PHE A 1 307 ? -7.689 -1.637 12.224 1.00 98.62 307 PHE A O 1
ATOM 2437 N N . PHE A 1 308 ? -8.420 -2.885 13.969 1.00 98.50 308 PHE A N 1
ATOM 2438 C CA . PHE A 1 308 ? -8.558 -1.803 14.926 1.00 98.50 308 PHE A CA 1
ATOM 2439 C C . PHE A 1 308 ? -8.032 -2.226 16.294 1.00 98.50 308 PHE A C 1
ATOM 2441 O O . PHE A 1 308 ? -8.233 -3.364 16.725 1.00 98.50 308 PHE A O 1
ATOM 2448 N N . TRP A 1 309 ? -7.413 -1.288 17.000 1.00 98.06 309 TRP A N 1
ATOM 2449 C CA . TRP A 1 309 ? -6.990 -1.449 18.388 1.00 98.06 309 TRP A CA 1
ATOM 2450 C C . TRP A 1 309 ? -7.281 -0.175 19.178 1.00 98.06 309 TRP A C 1
ATOM 2452 O O . TRP A 1 309 ? -7.151 0.928 18.642 1.00 98.06 309 TRP A O 1
ATOM 2462 N N . LEU A 1 310 ? -7.659 -0.339 20.445 1.00 97.31 310 LEU A N 1
ATOM 2463 C CA . LEU A 1 310 ? -7.858 0.746 21.404 1.00 97.31 310 LEU A CA 1
ATOM 2464 C C . LEU A 1 310 ? -7.066 0.453 22.675 1.00 97.31 310 LEU A C 1
ATOM 2466 O O . LEU A 1 310 ? -7.321 -0.540 23.358 1.00 97.31 310 LEU A O 1
ATOM 2470 N N . GLY A 1 311 ? -6.128 1.336 23.011 1.00 95.50 311 GLY A N 1
ATOM 2471 C CA . GLY A 1 311 ? -5.395 1.244 24.269 1.00 95.50 311 GLY A CA 1
ATOM 2472 C C . GLY A 1 311 ? -6.256 1.618 25.473 1.00 95.50 311 GLY A C 1
ATOM 2473 O O . GLY A 1 311 ? -7.435 1.959 25.353 1.00 95.50 311 GLY A O 1
ATOM 2474 N N . LYS A 1 312 ? -5.671 1.569 26.671 1.00 93.19 312 LYS A N 1
ATOM 2475 C CA . LYS A 1 312 ? -6.396 1.932 27.901 1.00 93.19 312 LYS A CA 1
ATOM 2476 C C . LYS A 1 312 ? -6.747 3.417 27.920 1.00 93.19 312 LYS A C 1
ATOM 2478 O O . LYS A 1 312 ? -7.821 3.764 28.394 1.00 93.19 312 LYS A O 1
ATOM 2483 N N . ASN A 1 313 ? -5.890 4.256 27.339 1.00 93.00 313 ASN A N 1
ATOM 2484 C CA . ASN A 1 313 ? -6.129 5.690 27.167 1.00 93.00 313 ASN A CA 1
ATOM 2485 C C . ASN A 1 313 ? -6.776 6.018 25.803 1.00 93.00 313 ASN A C 1
ATOM 2487 O O . ASN A 1 313 ? -6.726 7.155 25.330 1.00 93.00 313 ASN A O 1
ATOM 2491 N N . GLY A 1 314 ? -7.348 5.016 25.129 1.00 91.19 314 GLY A N 1
ATOM 2492 C CA . GLY A 1 314 ? -8.081 5.195 23.881 1.00 91.19 314 GLY A CA 1
ATOM 2493 C C . GLY A 1 314 ? -9.422 5.901 24.089 1.00 91.19 314 GLY A C 1
ATOM 2494 O O . GLY A 1 314 ? -10.072 5.745 25.123 1.00 91.19 314 GLY A O 1
ATOM 2495 N N . GLY A 1 315 ? -9.842 6.666 23.082 1.00 92.06 315 GLY A N 1
ATOM 2496 C CA . GLY A 1 315 ? -11.212 7.169 22.970 1.00 92.06 315 GLY A CA 1
ATOM 2497 C C . GLY A 1 315 ? -12.114 6.119 22.320 1.00 92.06 315 GLY A C 1
ATOM 2498 O O . GLY A 1 315 ? -12.018 4.933 22.614 1.00 92.06 315 GLY A O 1
ATOM 2499 N N . ASN A 1 316 ? -12.951 6.537 21.376 1.00 96.00 316 ASN A N 1
ATOM 2500 C CA . ASN A 1 316 ? -13.747 5.623 20.555 1.00 96.00 316 ASN A CA 1
ATOM 2501 C C . ASN A 1 316 ? -13.282 5.700 19.099 1.00 96.00 316 ASN A C 1
ATOM 2503 O O . ASN A 1 316 ? -12.813 6.747 18.658 1.00 96.00 316 ASN A O 1
ATOM 2507 N N . LEU A 1 317 ? -13.453 4.614 18.346 1.00 97.94 317 LEU A N 1
ATOM 2508 C CA . LEU A 1 317 ? -13.256 4.619 16.895 1.00 97.94 317 LEU A CA 1
ATOM 2509 C C . LEU A 1 317 ? -14.605 4.589 16.202 1.00 97.94 317 LEU A C 1
ATOM 2511 O O . LEU A 1 317 ? -15.459 3.778 16.562 1.00 97.94 317 LEU A O 1
ATOM 2515 N N . LYS A 1 318 ? -14.790 5.427 15.183 1.00 97.88 318 LYS A N 1
ATOM 2516 C CA . LYS A 1 318 ? -16.056 5.499 14.452 1.00 97.88 318 LYS A CA 1
ATOM 2517 C C . LYS A 1 318 ? -15.856 5.369 12.946 1.00 97.88 318 LYS A C 1
ATOM 2519 O O . LYS A 1 318 ? -15.025 6.042 12.346 1.00 97.88 318 LYS A O 1
ATOM 2524 N N . LEU A 1 319 ? -16.635 4.481 12.340 1.00 97.56 319 LEU A N 1
ATOM 2525 C CA . LEU A 1 319 ? -16.705 4.252 10.902 1.00 97.56 319 LEU A CA 1
ATOM 2526 C C . LEU A 1 319 ? -17.827 5.092 10.292 1.00 97.56 319 LEU A C 1
ATOM 2528 O O . LEU A 1 319 ? -18.853 5.368 10.919 1.00 97.56 319 LEU A O 1
ATOM 2532 N N . LYS A 1 320 ? -17.645 5.489 9.034 1.00 89.75 320 LYS A N 1
ATOM 2533 C CA . LYS A 1 320 ? -18.646 6.263 8.298 1.00 89.75 320 LYS A CA 1
ATOM 2534 C C . LYS A 1 320 ? -19.870 5.403 7.950 1.00 89.75 320 LYS A C 1
ATOM 2536 O O . LYS A 1 320 ? -19.740 4.275 7.481 1.00 89.75 320 LYS A O 1
ATOM 2541 N N . SER A 1 321 ? -21.066 5.964 8.135 1.00 83.44 321 SER A N 1
ATOM 2542 C CA . SER A 1 321 ? -22.330 5.335 7.722 1.00 83.44 321 SER A CA 1
ATOM 2543 C C . SER A 1 321 ? -22.522 5.369 6.199 1.00 83.44 321 SER A C 1
ATOM 2545 O O . SER A 1 321 ? -22.049 6.284 5.525 1.00 83.44 321 SER A O 1
ATOM 2547 N N . GLN A 1 322 ? -23.265 4.396 5.661 1.00 73.56 322 GLN A N 1
ATOM 2548 C CA . GLN A 1 322 ? -23.578 4.275 4.232 1.00 73.56 322 GLN A CA 1
ATOM 2549 C C . GLN A 1 322 ? -24.495 5.405 3.719 1.00 73.56 322 GLN A C 1
ATOM 2551 O O . GLN A 1 322 ? -24.404 5.805 2.561 1.00 73.56 322 GLN A O 1
ATOM 2556 N N . ASN A 1 323 ? -25.352 5.966 4.581 1.00 52.84 323 ASN A N 1
ATOM 2557 C CA . ASN A 1 323 ? -26.431 6.880 4.182 1.00 52.84 323 ASN A CA 1
ATOM 2558 C C . ASN A 1 323 ? -26.042 8.364 4.276 1.00 52.84 323 ASN A C 1
ATOM 2560 O O . ASN A 1 323 ? -26.676 9.148 4.976 1.00 52.84 323 ASN A O 1
ATOM 2564 N N . GLY A 1 324 ? -25.001 8.757 3.543 1.00 49.69 324 GLY A N 1
ATOM 2565 C CA . GLY A 1 324 ? -24.643 10.165 3.327 1.00 49.69 324 GLY A CA 1
ATOM 2566 C C . GLY A 1 324 ? -25.348 10.836 2.140 1.00 49.69 324 GLY A C 1
ATOM 2567 O O . GLY A 1 324 ? -25.030 11.976 1.822 1.00 49.69 324 GLY A O 1
ATOM 2568 N N . GLY A 1 325 ? -26.273 10.156 1.456 1.00 42.97 325 GLY A N 1
ATOM 2569 C CA . GLY A 1 325 ? -26.943 10.713 0.283 1.00 42.97 325 GLY A CA 1
ATOM 2570 C C . GLY A 1 325 ? -28.214 9.962 -0.083 1.00 42.97 325 GLY A C 1
ATOM 2571 O O . GLY A 1 325 ? -28.138 8.993 -0.830 1.00 42.97 325 GLY A O 1
ATOM 2572 N N . ARG A 1 326 ? -29.347 10.422 0.470 1.00 36.25 326 ARG A N 1
ATOM 2573 C CA . ARG A 1 326 ? -30.676 10.576 -0.161 1.00 36.25 326 ARG A CA 1
ATOM 2574 C C . ARG A 1 326 ? -31.743 10.719 0.932 1.00 36.25 326 ARG A C 1
ATOM 2576 O O . ARG A 1 326 ? -32.427 9.761 1.272 1.00 36.25 326 ARG A O 1
ATOM 2583 N N . ASN A 1 327 ? -31.880 11.930 1.471 1.00 36.59 327 ASN A N 1
ATOM 2584 C CA . ASN A 1 327 ? -33.120 12.341 2.129 1.00 36.59 327 ASN A CA 1
ATOM 2585 C C . ASN A 1 327 ? -34.093 12.804 1.035 1.00 36.59 327 ASN A C 1
ATOM 2587 O O . ASN A 1 327 ? -34.292 13.999 0.842 1.00 36.59 327 ASN A O 1
ATOM 2591 N N . ASP A 1 328 ? -34.671 11.853 0.304 1.00 44.03 328 ASP A N 1
ATOM 2592 C CA . ASP A 1 328 ? -35.949 12.089 -0.367 1.00 44.03 328 ASP A CA 1
ATOM 2593 C C . ASP A 1 328 ? -37.010 11.721 0.668 1.00 44.03 328 ASP A C 1
ATOM 2595 O O . ASP A 1 328 ? -37.285 10.537 0.837 1.00 44.03 328 ASP A O 1
ATOM 2599 N N . ASN A 1 329 ? -37.477 12.703 1.444 1.00 43.00 329 ASN A N 1
ATOM 2600 C CA . ASN A 1 329 ? -38.806 12.758 2.072 1.00 43.00 329 ASN A CA 1
ATOM 2601 C C . ASN A 1 329 ? -38.867 13.950 3.032 1.00 43.00 329 ASN A C 1
ATOM 2603 O O . ASN A 1 329 ? -38.818 13.789 4.246 1.00 43.00 329 ASN A O 1
ATOM 2607 N N . GLU A 1 330 ? -38.981 15.149 2.466 1.00 42.59 330 GLU A N 1
ATOM 2608 C CA . GLU A 1 330 ? -39.637 16.272 3.138 1.00 42.59 330 GLU A CA 1
ATOM 2609 C C . GLU A 1 330 ? -40.044 17.313 2.088 1.00 42.59 330 GLU A C 1
ATOM 2611 O O . GLU A 1 330 ? -39.403 18.342 1.909 1.00 42.59 330 GLU A O 1
ATOM 2616 N N . ILE A 1 331 ? -41.113 17.022 1.342 1.00 44.59 331 ILE A N 1
ATOM 2617 C CA . ILE A 1 331 ? -42.016 18.070 0.859 1.00 44.59 331 ILE A CA 1
ATOM 2618 C C . ILE A 1 331 ? -43.438 17.574 1.123 1.00 44.59 331 ILE A C 1
ATOM 2620 O O . ILE A 1 331 ? -43.813 16.491 0.675 1.00 44.59 331 ILE A O 1
ATOM 2624 N N . ASN A 1 332 ? -44.129 18.380 1.930 1.00 39.78 332 ASN A N 1
ATOM 2625 C CA . ASN A 1 332 ? -45.535 18.304 2.323 1.00 39.78 332 ASN A CA 1
ATOM 2626 C C . ASN A 1 332 ? -46.507 18.069 1.167 1.00 39.78 332 ASN A C 1
ATOM 2628 O O . ASN A 1 332 ? -46.265 18.635 0.074 1.00 39.78 332 ASN A O 1
#